Protein AF-0000000085120938 (afdb_homodimer)

InterPro domains:
  IPR001890 RNA-binding, CRM domain [PF01985] (5-87)
  IPR001890 RNA-binding, CRM domain [PS51295] (1-98)
  IPR001890 RNA-binding, CRM domain [SM01103] (1-87)
  IPR035920 YhbY-like superfamily [G3DSA:3.30.110.60] (3-96)
  IPR035920 YhbY-like superfamily [SSF75471] (5-93)
  IPR051925 RNA-binding domain-containing protein [PTHR40065] (7-89)

Secondary structure (DSSP, 8-state):
----HHHHHHHHHHS--SEEE-TT-S-HHHHHHHHHHHHHHSEEEEEE-HHHHHHHT--HHHHHHHHHHHTT-EEEEEETTEEEEE-HHHHHHHHTTTS-------------------------------/----HHHHHHHHHHS--SEEE-TT-S-HHHHHHHHHHHHHHSEEEEEE-HHHHHHHT--HHHHHHHHHHHTT-EEEEEETTEEEEE-HHHHHHHHTTTS-------------------------------

Organism: Pyrolobus fumarii (strain DSM 11204 / 1A) (NCBI:txid694429)

Nearest PDB structures (foldseek):
  1jo0-assembly2_B  TM=7.951E-01  e=9.051E-07  Haemophilus influenzae
  8apo-assembly1_Xh  TM=8.387E-01  e=7.099E-06  Polytomella magna
  1ln4-assembly1_A  TM=7.782E-01  e=5.853E-06  Escherichia coli
  1rq8-assembly1_A  TM=8.173E-01  e=3.785E-05  Staphylococcus aureus
  6vpq-assembly4_D  TM=5.675E-01  e=2.433E+00  Homo sapiens

Sequence (260 aa):
MRVDLKRLKEIVQQGPADVIIGKNGLSEGVIREIDRRLKEKGVIKVKALRSAIAVTGLDRKTLARRVAELVNARLLDVRGRTFVLFRYEDYVRAHGGGETPNSGYKARGVSGGERAGRRWSQRLRYPRTSMRVDLKRLKEIVQQGPADVIIGKNGLSEGVIREIDRRLKEKGVIKVKALRSAIAVTGLDRKTLARRVAELVNARLLDVRGRTFVLFRYEDYVRAHGGGETPNSGYKARGVSGGERAGRRWSQRLRYPRTS

Structure (mmCIF, N/CA/C/O backbone):
data_AF-0000000085120938-model_v1
#
loop_
_entity.id
_entity.type
_entity.pdbx_description
1 polymer 'CRM domain-containing protein'
#
loop_
_atom_site.group_PDB
_atom_site.id
_atom_site.type_symbol
_atom_site.label_atom_id
_atom_site.label_alt_id
_atom_site.label_comp_id
_atom_site.label_asym_id
_atom_site.label_entity_id
_atom_site.label_seq_id
_atom_site.pdbx_PDB_ins_code
_atom_site.Cartn_x
_atom_site.Cartn_y
_atom_site.Cartn_z
_atom_site.occupancy
_atom_site.B_iso_or_equiv
_atom_site.auth_seq_id
_atom_site.auth_comp_id
_atom_site.auth_asym_id
_atom_site.auth_atom_id
_atom_site.pdbx_PDB_model_num
ATOM 1 N N . MET A 1 1 ? 18.594 8.133 10.062 1 75.12 1 MET A N 1
ATOM 2 C CA . MET A 1 1 ? 18.391 7.531 8.75 1 75.12 1 MET A CA 1
ATOM 3 C C . MET A 1 1 ? 17.922 8.57 7.738 1 75.12 1 MET A C 1
ATOM 5 O O . MET A 1 1 ? 17.125 9.461 8.07 1 75.12 1 MET A O 1
ATOM 9 N N . ARG A 1 2 ? 18.656 8.664 6.582 1 83.56 2 ARG A N 1
ATOM 10 C CA . ARG A 1 2 ? 18.234 9.586 5.535 1 83.56 2 ARG A CA 1
ATOM 11 C C . ARG A 1 2 ? 17.078 9.008 4.727 1 83.56 2 ARG A C 1
ATOM 13 O O . ARG A 1 2 ? 17.094 7.824 4.371 1 83.56 2 ARG A O 1
ATOM 20 N N . VAL A 1 3 ? 15.93 9.773 4.715 1 89.81 3 VAL A N 1
ATOM 21 C CA . VAL A 1 3 ? 14.742 9.312 3.992 1 89.81 3 VAL A CA 1
ATOM 22 C C . VAL A 1 3 ? 14.57 10.133 2.715 1 89.81 3 VAL A C 1
ATOM 24 O O . VAL A 1 3 ? 14.562 11.367 2.754 1 89.81 3 VAL A O 1
ATOM 27 N N . ASP A 1 4 ? 14.547 9.484 1.55 1 93.19 4 ASP A N 1
ATOM 28 C CA . ASP A 1 4 ? 14.156 10.148 0.312 1 93.19 4 ASP A CA 1
ATOM 29 C C . ASP A 1 4 ? 12.641 10.305 0.228 1 93.19 4 ASP A C 1
ATOM 31 O O . ASP A 1 4 ? 11.953 9.422 -0.288 1 93.19 4 ASP A O 1
ATOM 35 N N . LEU A 1 5 ? 12.148 11.461 0.711 1 95.31 5 LEU A N 1
ATOM 36 C CA . LEU A 1 5 ? 10.711 11.664 0.858 1 95.31 5 LEU A CA 1
ATOM 37 C C . LEU A 1 5 ? 10.023 11.727 -0.505 1 95.31 5 LEU A C 1
ATOM 39 O O . LEU A 1 5 ? 8.859 11.344 -0.635 1 95.31 5 LEU A O 1
ATOM 43 N N . LYS A 1 6 ? 10.766 12.18 -1.482 1 94.25 6 LYS A N 1
ATOM 44 C CA . LYS A 1 6 ? 10.172 12.266 -2.816 1 94.25 6 LYS A CA 1
ATOM 45 C C . LYS A 1 6 ? 9.852 10.883 -3.365 1 94.25 6 LYS A C 1
ATOM 47 O O . LYS A 1 6 ? 8.742 10.648 -3.861 1 94.25 6 LYS A O 1
ATOM 52 N N . ARG A 1 7 ? 10.75 9.984 -3.291 1 93.56 7 ARG A N 1
ATOM 53 C CA . ARG A 1 7 ? 10.547 8.625 -3.77 1 93.56 7 ARG A CA 1
ATOM 54 C C . ARG A 1 7 ? 9.523 7.891 -2.914 1 93.56 7 ARG A C 1
ATOM 56 O O . ARG A 1 7 ? 8.68 7.148 -3.436 1 93.56 7 ARG A O 1
ATOM 63 N N . LEU A 1 8 ? 9.633 8.094 -1.62 1 96.06 8 LEU A N 1
ATOM 64 C CA . LEU A 1 8 ? 8.719 7.445 -0.689 1 96.06 8 LEU A CA 1
ATOM 65 C C . LEU A 1 8 ? 7.27 7.828 -0.999 1 96.06 8 LEU A C 1
ATOM 67 O O . LEU A 1 8 ? 6.398 6.961 -1.068 1 96.06 8 LEU A O 1
ATOM 71 N N . LYS A 1 9 ? 7.09 9.078 -1.192 1 97.06 9 LYS A N 1
ATOM 72 C CA . LYS A 1 9 ? 5.754 9.594 -1.479 1 97.06 9 LYS A CA 1
ATOM 73 C C . LYS A 1 9 ? 5.184 8.969 -2.748 1 97.06 9 LYS A C 1
ATOM 75 O O . LYS A 1 9 ? 4 8.625 -2.801 1 97.06 9 LYS A O 1
ATOM 80 N N . GLU A 1 10 ? 6.008 8.797 -3.787 1 96.62 10 GLU A N 1
ATOM 81 C CA . GLU A 1 10 ? 5.562 8.242 -5.062 1 96.62 10 GLU A CA 1
ATOM 82 C C . GLU A 1 10 ? 5.191 6.77 -4.922 1 96.62 10 GLU A C 1
ATOM 84 O O . GLU A 1 10 ? 4.164 6.332 -5.445 1 96.62 10 GLU A O 1
ATOM 89 N N . ILE A 1 11 ? 5.973 6.051 -4.207 1 96.62 11 ILE A N 1
ATOM 90 C CA . ILE A 1 11 ? 5.734 4.625 -4.02 1 96.62 11 ILE A CA 1
ATOM 91 C C . ILE A 1 11 ? 4.41 4.418 -3.281 1 96.62 11 ILE A C 1
ATOM 93 O O . ILE A 1 11 ? 3.584 3.602 -3.695 1 96.62 11 ILE A O 1
ATOM 97 N N . VAL A 1 12 ? 4.23 5.152 -2.24 1 98.44 12 VAL A N 1
ATOM 98 C CA . VAL A 1 12 ? 3.047 4.992 -1.404 1 98.44 12 VAL A CA 1
ATOM 99 C C . VAL A 1 12 ? 1.81 5.465 -2.164 1 98.44 12 VAL A C 1
ATOM 101 O O . VAL A 1 12 ? 0.762 4.816 -2.121 1 98.44 12 VAL A O 1
ATOM 104 N N . GLN A 1 13 ? 1.994 6.551 -2.881 1 98.5 13 GLN A N 1
ATOM 105 C CA . GLN A 1 13 ? 0.872 7.145 -3.6 1 98.5 13 GLN A CA 1
ATOM 106 C C . GLN A 1 13 ? 0.366 6.207 -4.695 1 98.5 13 GLN A C 1
ATOM 108 O O . GLN A 1 13 ? -0.833 6.168 -4.977 1 98.5 13 GLN A O 1
ATOM 113 N N . GLN A 1 14 ? 1.238 5.457 -5.312 1 98 14 GLN A N 1
ATOM 114 C CA . GLN A 1 14 ? 0.864 4.582 -6.422 1 98 14 GLN A CA 1
ATOM 115 C C . GLN A 1 14 ? 0.315 3.252 -5.91 1 98 14 GLN A C 1
ATOM 117 O O . GLN A 1 14 ? -0.21 2.453 -6.688 1 98 14 GLN A O 1
ATOM 122 N N . GLY A 1 15 ? 0.45 3.055 -4.617 1 98.25 15 GLY A N 1
ATOM 123 C CA . GLY A 1 15 ? -0.074 1.838 -4.02 1 98.25 15 GLY A CA 1
ATOM 124 C C . GLY A 1 15 ? -1.517 1.968 -3.568 1 98.25 15 GLY A C 1
ATOM 125 O O . GLY A 1 15 ? -2.111 3.043 -3.672 1 98.25 15 GLY A O 1
ATOM 126 N N . PRO A 1 16 ? -2.031 0.852 -3.045 1 98.62 16 PRO A N 1
ATOM 127 C CA . PRO A 1 16 ? -3.406 0.9 -2.543 1 98.62 16 PRO A CA 1
ATOM 128 C C . PRO A 1 16 ? -3.533 1.692 -1.243 1 98.62 16 PRO A C 1
ATOM 130 O O . PRO A 1 16 ? -2.537 1.9 -0.543 1 98.62 16 PRO A O 1
ATOM 133 N N . ALA A 1 17 ? -4.711 2.152 -0.858 1 98.81 17 ALA A N 1
ATOM 134 C CA . ALA A 1 17 ? -4.941 2.941 0.35 1 98.81 17 ALA A CA 1
ATOM 135 C C . ALA A 1 17 ? -4.926 2.057 1.594 1 98.81 17 ALA A C 1
ATOM 137 O O . ALA A 1 17 ? -5.492 0.961 1.59 1 98.81 17 ALA A O 1
ATOM 138 N N . ASP A 1 18 ? -4.375 2.541 2.625 1 98.81 18 ASP A N 1
ATOM 139 C CA . ASP A 1 18 ? -4.348 1.868 3.92 1 98.81 18 ASP A CA 1
ATOM 140 C C . ASP A 1 18 ? -5.668 2.051 4.664 1 98.81 18 ASP A C 1
ATOM 142 O O . ASP A 1 18 ? -6.109 1.152 5.383 1 98.81 18 ASP A O 1
ATOM 146 N N . VAL A 1 19 ? -6.207 3.273 4.555 1 98.94 19 VAL A N 1
ATOM 147 C CA . VAL A 1 19 ? -7.414 3.664 5.277 1 98.94 19 VAL A CA 1
ATOM 148 C C . VAL A 1 19 ? -8.367 4.395 4.332 1 98.94 19 VAL A C 1
ATOM 150 O O . VAL A 1 19 ? -7.934 5.188 3.494 1 98.94 19 VAL A O 1
ATOM 153 N N . ILE A 1 20 ? -9.656 4.145 4.5 1 98.94 20 ILE A N 1
ATOM 154 C CA . ILE A 1 20 ? -10.695 4.793 3.703 1 98.94 20 ILE A CA 1
ATOM 155 C C . ILE A 1 20 ? -11.617 5.598 4.613 1 98.94 20 ILE A C 1
ATOM 157 O O . ILE A 1 20 ? -12.078 5.098 5.645 1 98.94 20 ILE A O 1
ATOM 161 N N . ILE A 1 21 ? -11.758 6.777 4.297 1 98.94 21 ILE A N 1
ATOM 162 C CA . ILE A 1 21 ? -12.734 7.621 4.969 1 98.94 21 ILE A CA 1
ATOM 163 C C . ILE A 1 21 ? -14.031 7.645 4.168 1 98.94 21 ILE A C 1
ATOM 165 O O . ILE A 1 21 ? -14.047 8.055 3.006 1 98.94 21 ILE A O 1
ATOM 169 N N . GLY A 1 22 ? -15.07 7.262 4.77 1 98.81 22 GLY A N 1
ATOM 170 C CA . GLY A 1 22 ? -16.359 7.188 4.09 1 98.81 22 GLY A CA 1
ATOM 171 C C . GLY A 1 22 ? -17.391 8.133 4.664 1 98.81 22 GLY A C 1
ATOM 172 O O . GLY A 1 22 ? -17.094 9.297 4.926 1 98.81 22 GLY A O 1
ATOM 173 N N . LYS A 1 23 ? -18.594 7.629 4.867 1 98.38 23 LYS A N 1
ATOM 174 C CA . LYS A 1 23 ? -19.75 8.438 5.215 1 98.38 23 LYS A CA 1
ATOM 175 C C . LYS A 1 23 ? -19.688 8.883 6.676 1 98.38 23 LYS A C 1
ATOM 177 O O . LYS A 1 23 ? -20.438 9.781 7.082 1 98.38 23 LYS A O 1
ATOM 182 N N . ASN A 1 24 ? -18.906 8.203 7.438 1 98.19 24 ASN A N 1
ATOM 183 C CA . ASN A 1 24 ? -18.797 8.602 8.836 1 98.19 24 ASN A CA 1
ATOM 184 C C . ASN A 1 24 ? -17.859 9.789 9.008 1 98.19 24 ASN A C 1
ATOM 186 O O . ASN A 1 24 ? -17.672 10.281 10.125 1 98.19 24 ASN A O 1
ATOM 190 N N . GLY A 1 25 ? -17.219 10.211 7.969 1 98.44 25 GLY A N 1
ATOM 191 C CA . GLY A 1 25 ? -16.375 11.391 8.008 1 98.44 25 GLY A CA 1
ATOM 192 C C . GLY A 1 25 ? -15.18 11.242 8.922 1 98.44 25 GLY A C 1
ATOM 193 O O . GLY A 1 25 ? -14.508 10.211 8.906 1 98.44 25 GLY A O 1
ATOM 194 N N . LEU A 1 26 ? -14.859 12.289 9.656 1 98.62 26 LEU A N 1
ATOM 195 C CA . LEU A 1 26 ? -13.727 12.297 10.578 1 98.62 26 LEU A CA 1
ATOM 196 C C . LEU A 1 26 ? -14.156 11.836 11.969 1 98.62 26 LEU A C 1
ATOM 198 O O . LEU A 1 26 ? -13.961 12.555 12.945 1 98.62 26 LEU A O 1
ATOM 202 N N . SER A 1 27 ? -14.703 10.656 11.977 1 98.69 27 SER A N 1
ATOM 203 C CA . SER A 1 27 ? -15.086 10.055 13.258 1 98.69 27 SER A CA 1
ATOM 204 C C . SER A 1 27 ? -13.852 9.734 14.102 1 98.69 27 SER A C 1
ATOM 206 O O . SER A 1 27 ? -12.742 9.625 13.578 1 98.69 27 SER A O 1
ATOM 208 N N . GLU A 1 28 ? -14.125 9.523 15.367 1 98.5 28 GLU A N 1
ATOM 209 C CA . GLU A 1 28 ? -13.039 9.133 16.266 1 98.5 28 GLU A CA 1
ATOM 210 C C . GLU A 1 28 ? -12.43 7.801 15.836 1 98.5 28 GLU A C 1
ATOM 212 O O . GLU A 1 28 ? -11.211 7.613 15.914 1 98.5 28 GLU A O 1
ATOM 217 N N . GLY A 1 29 ? -13.281 6.859 15.422 1 98.75 29 GLY A N 1
ATOM 218 C CA . GLY A 1 29 ? -12.82 5.547 14.992 1 98.75 29 GLY A CA 1
ATOM 219 C C . GLY A 1 29 ? -11.859 5.602 13.82 1 98.75 29 GLY A C 1
ATOM 220 O O . GLY A 1 29 ? -10.828 4.926 13.828 1 98.75 29 GLY A O 1
ATOM 221 N N . VAL A 1 30 ? -12.141 6.449 12.859 1 98.81 30 VAL A N 1
ATOM 222 C CA . VAL A 1 30 ? -11.297 6.52 11.672 1 98.81 30 VAL A CA 1
ATOM 223 C C . VAL A 1 30 ? -9.977 7.211 12.008 1 98.81 30 VAL A C 1
ATOM 225 O O . VAL A 1 30 ? -8.914 6.801 11.539 1 98.81 30 VAL A O 1
ATOM 228 N N . ILE A 1 31 ? -10 8.258 12.805 1 98.88 31 ILE A N 1
ATOM 229 C CA . ILE A 1 31 ? -8.797 8.984 13.203 1 98.88 31 ILE A CA 1
ATOM 230 C C . ILE A 1 31 ? -7.887 8.055 14.016 1 98.88 31 ILE A C 1
ATOM 232 O O . ILE A 1 31 ? -6.672 8.039 13.812 1 98.88 31 ILE A O 1
ATOM 236 N N . ARG A 1 32 ? -8.477 7.32 14.883 1 98.88 32 ARG A N 1
ATOM 237 C CA . ARG A 1 32 ? -7.707 6.359 15.664 1 98.88 32 ARG A CA 1
ATOM 238 C C . ARG A 1 32 ? -7.051 5.32 14.766 1 98.88 32 ARG A C 1
ATOM 240 O O . ARG A 1 32 ? -5.906 4.926 14.992 1 98.88 32 ARG A O 1
ATOM 247 N N . GLU A 1 33 ? -7.805 4.852 13.773 1 98.88 33 GLU A N 1
ATOM 248 C CA . GLU A 1 33 ? -7.25 3.881 12.836 1 98.88 33 GLU A CA 1
ATOM 249 C C . GLU A 1 33 ? -6.062 4.465 12.078 1 98.88 33 GLU A C 1
ATOM 251 O O . GLU A 1 33 ? -5.035 3.801 11.922 1 98.88 33 GLU A O 1
ATOM 256 N N . ILE A 1 34 ? -6.164 5.672 11.625 1 98.94 34 ILE A N 1
ATOM 257 C CA . ILE A 1 34 ? -5.086 6.34 10.898 1 98.94 34 ILE A CA 1
ATOM 258 C C . ILE A 1 34 ? -3.863 6.465 11.805 1 98.94 34 ILE A C 1
ATOM 260 O O . ILE A 1 34 ? -2.742 6.168 11.391 1 98.94 34 ILE A O 1
ATOM 264 N N . ASP A 1 35 ? -4.133 6.883 13.055 1 98.94 35 ASP A N 1
ATOM 265 C CA . ASP A 1 35 ? -3.037 7.023 14.016 1 98.94 35 ASP A CA 1
ATOM 266 C C . ASP A 1 35 ? -2.34 5.688 14.25 1 98.94 35 ASP A C 1
ATOM 268 O O . ASP A 1 35 ? -1.109 5.625 14.32 1 98.94 35 ASP A O 1
ATOM 272 N N . ARG A 1 36 ? -3.068 4.633 14.398 1 98.88 36 ARG A N 1
ATOM 273 C CA . ARG A 1 36 ? -2.525 3.301 14.625 1 98.88 36 ARG A CA 1
ATOM 274 C C . ARG A 1 36 ? -1.66 2.852 13.453 1 98.88 36 ARG A C 1
ATOM 276 O O . ARG A 1 36 ? -0.559 2.332 13.656 1 98.88 36 ARG A O 1
ATOM 283 N N . ARG A 1 37 ? -2.143 3.094 12.25 1 98.81 37 ARG A N 1
ATOM 284 C CA . ARG A 1 37 ? -1.396 2.682 11.062 1 98.81 37 ARG A CA 1
ATOM 285 C C . ARG A 1 37 ? -0.105 3.482 10.922 1 98.81 37 ARG A C 1
ATOM 287 O O . ARG A 1 37 ? 0.92 2.949 10.5 1 98.81 37 ARG A O 1
ATOM 294 N N . LEU A 1 38 ? -0.104 4.727 11.266 1 98.81 38 LEU A N 1
ATOM 295 C CA . LEU A 1 38 ? 1.104 5.547 11.266 1 98.81 38 LEU A CA 1
ATOM 296 C C . LEU A 1 38 ? 2.111 5.031 12.289 1 98.81 38 LEU A C 1
ATOM 298 O O . LEU A 1 38 ? 3.311 4.98 12.016 1 98.81 38 LEU A O 1
ATOM 302 N N . LYS A 1 39 ? 1.583 4.684 13.422 1 98.75 39 LYS A N 1
ATOM 303 C CA . LYS A 1 39 ? 2.473 4.145 14.445 1 98.75 39 LYS A CA 1
ATOM 304 C C . LYS A 1 39 ? 3.141 2.857 13.977 1 98.75 39 LYS A C 1
ATOM 306 O O . LYS A 1 39 ? 4.301 2.598 14.297 1 98.75 39 LYS A O 1
ATOM 311 N N . GLU A 1 40 ? 2.471 2.066 13.133 1 98.31 40 GLU A N 1
ATOM 312 C CA . GLU A 1 40 ? 2.963 0.778 12.656 1 98.31 40 GLU A CA 1
ATOM 313 C C . GLU A 1 40 ? 4 0.958 11.555 1 98.31 40 GLU A C 1
ATOM 315 O O . GLU A 1 40 ? 5.027 0.273 11.539 1 98.31 40 GLU A O 1
ATOM 320 N N . LYS A 1 41 ? 3.777 1.903 10.656 1 97.5 41 LYS A N 1
ATOM 321 C CA . LYS A 1 41 ? 4.625 1.871 9.469 1 97.5 41 LYS A CA 1
ATOM 322 C C . LYS A 1 41 ? 5.156 3.264 9.133 1 97.5 41 LYS A C 1
ATOM 324 O O . LYS A 1 41 ? 5.988 3.418 8.234 1 97.5 41 LYS A O 1
ATOM 329 N N . GLY A 1 42 ? 4.734 4.352 9.734 1 98.38 42 GLY A N 1
ATOM 330 C CA . GLY A 1 42 ? 5.301 5.691 9.641 1 98.38 42 GLY A CA 1
ATOM 331 C C . GLY A 1 42 ? 4.836 6.449 8.406 1 98.38 42 GLY A C 1
ATOM 332 O O . GLY A 1 42 ? 4.977 7.672 8.336 1 98.38 42 GLY A O 1
ATOM 333 N N . VAL A 1 43 ? 4.285 5.789 7.434 1 98.75 43 VAL A N 1
ATOM 334 C CA . VAL A 1 43 ? 3.789 6.391 6.203 1 98.75 43 VAL A CA 1
ATOM 335 C C . VAL A 1 43 ? 2.578 5.609 5.699 1 98.75 43 VAL A C 1
ATOM 337 O O . VAL A 1 43 ? 2.615 4.383 5.613 1 98.75 43 VAL A O 1
ATOM 340 N N . ILE A 1 44 ? 1.457 6.352 5.383 1 98.94 44 ILE A N 1
ATOM 341 C CA . ILE A 1 44 ? 0.273 5.633 4.922 1 98.94 44 ILE A CA 1
ATOM 342 C C . ILE A 1 44 ? -0.451 6.457 3.863 1 98.94 44 ILE A C 1
ATOM 344 O O . ILE A 1 44 ? -0.349 7.688 3.848 1 98.94 44 ILE A O 1
ATOM 348 N N . LYS A 1 45 ? -1.158 5.77 3.02 1 98.94 45 LYS A N 1
ATOM 349 C CA . LYS A 1 45 ? -2.07 6.367 2.047 1 98.94 45 LYS A CA 1
ATOM 350 C C . LYS A 1 45 ? -3.512 6.32 2.545 1 98.94 45 LYS A C 1
ATOM 352 O O . LYS A 1 45 ? -3.982 5.277 3.006 1 98.94 45 LYS A O 1
ATOM 357 N N . VAL A 1 46 ? -4.16 7.43 2.469 1 99 46 VAL A N 1
ATOM 358 C CA . VAL A 1 46 ? -5.559 7.527 2.885 1 99 46 VAL A CA 1
ATOM 359 C C . VAL A 1 46 ? -6.422 7.93 1.693 1 99 46 VAL A C 1
ATOM 361 O O . VAL A 1 46 ? -6.047 8.812 0.916 1 9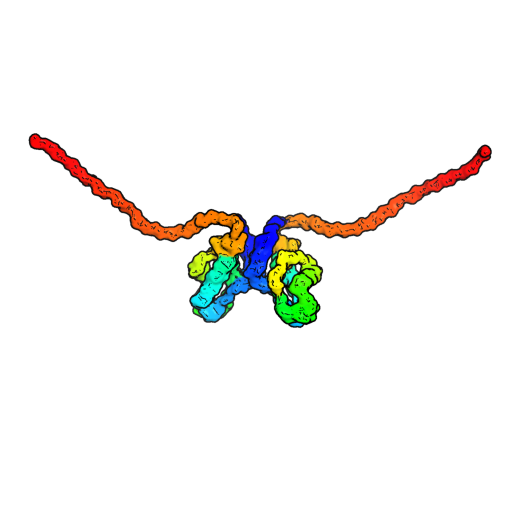9 46 VAL A O 1
ATOM 364 N N . LYS A 1 47 ? -7.594 7.324 1.582 1 98.94 47 LYS A N 1
ATOM 365 C CA . LYS A 1 47 ? -8.57 7.672 0.553 1 98.94 47 LYS A CA 1
ATOM 366 C C . LYS A 1 47 ? -9.844 8.242 1.171 1 98.94 47 LYS A C 1
ATOM 368 O O . LYS A 1 47 ? -10.43 7.625 2.066 1 98.94 47 LYS A O 1
ATOM 373 N N . ALA A 1 48 ? -10.227 9.336 0.707 1 98.94 48 ALA A N 1
ATOM 374 C CA . ALA A 1 48 ? -11.5 9.922 1.112 1 98.94 48 ALA A CA 1
ATOM 375 C C . ALA A 1 48 ? -12.562 9.727 0.031 1 98.94 48 ALA A C 1
ATOM 377 O O . ALA A 1 48 ? -12.445 10.273 -1.067 1 98.94 48 ALA A O 1
ATOM 378 N N . LEU A 1 49 ? -13.586 8.969 0.357 1 98.88 49 LEU A N 1
ATOM 379 C CA . LEU A 1 49 ? -14.672 8.766 -0.599 1 98.88 49 LEU A CA 1
ATOM 380 C C . LEU A 1 49 ? -15.461 10.055 -0.809 1 98.88 49 LEU A C 1
ATOM 382 O O . LEU A 1 49 ? -15.344 10.992 -0.019 1 98.88 49 LEU A O 1
ATOM 386 N N . ARG A 1 50 ? -16.156 10.133 -1.864 1 98.62 50 ARG A N 1
ATOM 387 C CA . ARG A 1 50 ? -17.031 11.281 -2.117 1 98.62 50 ARG A CA 1
ATOM 388 C C . ARG A 1 50 ? -17.969 11.531 -0.938 1 98.62 50 ARG A C 1
ATOM 390 O O . ARG A 1 50 ? -18.281 12.68 -0.623 1 98.62 50 ARG A O 1
ATOM 397 N N . SER A 1 51 ? -18.422 10.523 -0.323 1 98.75 51 SER A N 1
ATOM 398 C CA . SER A 1 51 ? -19.312 10.617 0.826 1 98.75 51 SER A CA 1
ATOM 399 C C . SER A 1 51 ? -18.625 11.32 1.998 1 98.75 51 SER A C 1
ATOM 401 O O . SER A 1 51 ? -19.281 12.023 2.77 1 98.75 51 SER A O 1
ATOM 403 N N . ALA A 1 52 ? -17.359 11.117 2.174 1 98.88 52 ALA A N 1
ATOM 404 C CA . ALA A 1 52 ? -16.609 11.805 3.229 1 98.88 52 ALA A CA 1
ATOM 405 C C . ALA A 1 52 ? -16.609 13.312 3.006 1 98.88 52 ALA A C 1
ATOM 407 O O . ALA A 1 52 ? -16.797 14.086 3.949 1 98.88 52 ALA A O 1
ATOM 408 N N . ILE A 1 53 ? -16.438 13.672 1.808 1 98.62 53 ILE A N 1
ATOM 409 C CA . ILE A 1 53 ? -16.453 15.086 1.438 1 98.62 53 ILE A CA 1
ATOM 410 C C . ILE A 1 53 ? -17.828 15.68 1.711 1 98.62 53 ILE A C 1
ATOM 412 O O . ILE A 1 53 ? -17.938 16.75 2.316 1 98.62 53 ILE A O 1
ATOM 416 N N . ALA A 1 54 ? -18.812 15.031 1.297 1 98.62 54 ALA A N 1
ATOM 417 C CA . ALA A 1 54 ? -20.188 15.508 1.456 1 98.62 54 ALA A CA 1
ATOM 418 C C . ALA A 1 54 ? -20.531 15.719 2.928 1 98.62 54 ALA A C 1
ATOM 420 O O . ALA A 1 54 ? -21.047 16.766 3.307 1 98.62 54 ALA A O 1
ATOM 421 N N . VAL A 1 55 ? -20.172 14.797 3.744 1 98.56 55 VAL A N 1
ATOM 422 C CA . VAL A 1 55 ? -20.625 14.836 5.133 1 98.56 55 VAL A CA 1
ATOM 423 C C . VAL A 1 55 ? -19.781 15.844 5.914 1 98.56 55 VAL A C 1
ATOM 425 O O . VAL A 1 55 ? -20.25 16.453 6.879 1 98.56 55 VAL A O 1
ATOM 428 N N . THR A 1 56 ? -18.531 16.031 5.594 1 98.44 56 THR A N 1
ATOM 429 C CA . THR A 1 56 ? -17.656 16.953 6.312 1 98.44 56 THR A CA 1
ATOM 430 C C . THR A 1 56 ? -17.844 18.391 5.797 1 98.44 56 THR A C 1
ATOM 432 O O . THR A 1 56 ? -17.531 19.344 6.496 1 98.44 56 THR A O 1
ATOM 435 N N . GLY A 1 57 ? -18.219 18.453 4.535 1 98.38 57 GLY A N 1
ATOM 436 C CA . GLY A 1 57 ? -18.359 19.766 3.908 1 98.38 57 GLY A CA 1
ATOM 437 C C . GLY A 1 57 ? -17.016 20.391 3.541 1 98.38 57 GLY A C 1
ATOM 438 O O . GLY A 1 57 ? -16.938 21.594 3.268 1 98.38 57 GLY A O 1
ATOM 439 N N . LEU A 1 58 ? -15.969 19.656 3.662 1 98.38 58 LEU A N 1
ATOM 440 C CA . LEU A 1 58 ? -14.625 20.125 3.355 1 98.38 58 LEU A CA 1
ATOM 441 C C . LEU A 1 58 ? -14.219 19.719 1.943 1 98.38 58 LEU A C 1
ATOM 443 O O . LEU A 1 58 ? -14.641 18.672 1.441 1 98.38 58 LEU A O 1
ATOM 447 N N . ASP A 1 59 ? -13.453 20.516 1.283 1 98.44 59 ASP A N 1
ATOM 448 C CA . ASP A 1 59 ? -12.867 20.047 0.03 1 98.44 59 ASP A CA 1
ATOM 449 C C . ASP A 1 59 ? -11.734 19.062 0.289 1 98.44 59 ASP A C 1
ATOM 451 O O . ASP A 1 59 ? -11.258 18.938 1.42 1 98.44 59 ASP A O 1
ATOM 455 N N . ARG A 1 60 ? -11.273 18.359 -0.688 1 98.12 60 ARG A N 1
ATOM 456 C CA . ARG A 1 60 ? -10.328 17.25 -0.569 1 98.12 60 ARG A CA 1
ATOM 457 C C . ARG A 1 60 ? -9.031 17.719 0.092 1 98.12 60 ARG A C 1
ATOM 459 O O . ARG A 1 60 ? -8.461 17 0.923 1 98.12 60 ARG A O 1
ATOM 466 N N . LYS A 1 61 ? -8.492 18.922 -0.263 1 98.75 61 LYS A N 1
ATOM 467 C CA . LYS A 1 61 ? -7.238 19.422 0.288 1 98.75 61 LYS A CA 1
ATOM 468 C C . LYS A 1 61 ? -7.398 19.797 1.757 1 98.75 61 LYS A C 1
ATOM 470 O O . LYS A 1 61 ? -6.531 19.484 2.58 1 98.75 61 LYS A O 1
ATOM 475 N N . THR A 1 62 ? -8.477 20.453 2.082 1 98.81 62 THR A N 1
ATOM 476 C CA . THR A 1 62 ? -8.734 20.875 3.455 1 98.81 62 THR A CA 1
ATOM 477 C C . THR A 1 62 ? -8.953 19.672 4.359 1 98.81 62 THR A C 1
ATOM 479 O O . THR A 1 62 ? -8.484 19.656 5.5 1 98.81 62 THR A O 1
ATOM 482 N N . LEU A 1 63 ? -9.695 18.734 3.863 1 98.88 63 LEU A N 1
ATOM 483 C CA . LEU A 1 63 ? -9.898 17.5 4.617 1 98.88 63 LEU A CA 1
ATOM 484 C C . LEU A 1 63 ? -8.57 16.812 4.926 1 98.88 63 LEU A C 1
ATOM 486 O O . LEU A 1 63 ? -8.32 16.422 6.066 1 98.88 63 LEU A O 1
ATOM 490 N N . ALA A 1 64 ? -7.688 16.703 3.939 1 98.94 64 ALA A N 1
ATOM 491 C CA . ALA A 1 64 ? -6.379 16.078 4.113 1 98.94 64 ALA A CA 1
ATOM 492 C C . ALA A 1 64 ? -5.555 16.812 5.164 1 98.94 64 ALA A C 1
ATOM 494 O O . ALA A 1 64 ? -4.93 16.188 6.023 1 98.94 64 ALA A O 1
ATOM 495 N N . ARG A 1 65 ? -5.578 18.109 5.082 1 98.88 65 ARG A N 1
ATOM 496 C CA . ARG A 1 65 ? -4.828 18.938 6.027 1 98.88 65 ARG A CA 1
ATOM 497 C C . ARG A 1 65 ? -5.359 18.75 7.449 1 98.88 65 ARG A C 1
ATOM 499 O O . ARG A 1 65 ? -4.578 18.672 8.398 1 98.88 65 ARG A O 1
ATOM 506 N N . ARG A 1 66 ? -6.656 18.734 7.527 1 98.88 66 ARG A N 1
ATOM 507 C CA . ARG A 1 66 ? -7.273 18.562 8.836 1 98.88 66 ARG A CA 1
ATOM 508 C C . ARG A 1 66 ? -6.883 17.219 9.453 1 98.88 66 ARG A C 1
ATOM 510 O O . ARG A 1 66 ? -6.551 17.156 10.633 1 98.88 66 ARG A O 1
ATOM 517 N N . VAL A 1 67 ? -6.926 16.172 8.711 1 98.94 67 VAL A N 1
ATOM 518 C CA . VAL A 1 67 ? -6.539 14.844 9.203 1 98.94 67 VAL A CA 1
ATOM 519 C C . VAL A 1 67 ? -5.074 14.867 9.641 1 98.94 67 VAL A C 1
ATOM 521 O O . VAL A 1 67 ? -4.734 14.352 10.703 1 98.94 67 VAL A O 1
ATOM 524 N N . ALA A 1 68 ? -4.199 15.43 8.781 1 98.94 68 ALA A N 1
ATOM 525 C CA . ALA A 1 68 ? -2.777 15.516 9.102 1 98.94 68 ALA A CA 1
ATOM 526 C C . ALA A 1 68 ? -2.559 16.188 10.453 1 98.94 68 ALA A C 1
ATOM 528 O O . ALA A 1 68 ? -1.739 15.734 11.25 1 98.94 68 ALA A O 1
ATOM 529 N N . GLU A 1 69 ? -3.295 17.25 10.672 1 98.81 69 GLU A N 1
ATOM 530 C CA . GLU A 1 69 ? -3.191 18 11.922 1 98.81 69 GLU A CA 1
ATOM 531 C C . GLU A 1 69 ? -3.672 17.156 13.109 1 98.81 69 GLU A C 1
ATOM 533 O O . GLU A 1 69 ? -3.037 17.156 14.164 1 98.81 69 GLU A O 1
ATOM 538 N N . LEU A 1 70 ? -4.762 16.469 12.922 1 98.75 70 LEU A N 1
ATOM 539 C CA . LEU A 1 70 ? -5.363 15.695 14 1 98.75 70 LEU A CA 1
ATOM 540 C C . LEU A 1 70 ? -4.43 14.578 14.453 1 98.75 70 LEU A C 1
ATOM 542 O O . LEU A 1 70 ? -4.438 14.203 15.625 1 98.75 70 LEU A O 1
ATOM 546 N N . VAL A 1 71 ? -3.578 14.094 13.555 1 98.81 71 VAL A N 1
ATOM 547 C CA . VAL A 1 71 ? -2.736 12.953 13.914 1 98.81 71 VAL A CA 1
ATOM 548 C C . VAL A 1 71 ? -1.273 13.391 13.969 1 98.81 71 VAL A C 1
ATOM 550 O O . VAL A 1 71 ? -0.371 12.555 14 1 98.81 71 VAL A O 1
ATOM 553 N N . ASN A 1 72 ? -1.039 14.695 13.883 1 98.69 72 ASN A N 1
ATOM 554 C CA . ASN A 1 72 ? 0.299 15.273 13.953 1 98.69 72 ASN A CA 1
ATOM 555 C C . ASN A 1 72 ? 1.24 14.625 12.938 1 98.69 72 ASN A C 1
ATOM 557 O O . ASN A 1 72 ? 2.336 14.188 13.297 1 98.69 72 ASN A O 1
ATOM 561 N N . ALA A 1 73 ? 0.836 14.586 11.711 1 98.94 73 ALA A N 1
ATOM 562 C CA . ALA A 1 73 ? 1.617 13.992 10.625 1 98.94 73 ALA A CA 1
ATOM 563 C C . ALA A 1 73 ? 1.885 15.016 9.523 1 98.94 73 ALA A C 1
ATOM 565 O O . ALA A 1 73 ? 1.15 16 9.391 1 98.94 73 ALA A O 1
ATOM 566 N N . ARG A 1 74 ? 2.916 14.82 8.789 1 98.88 74 ARG A N 1
ATOM 567 C CA . ARG A 1 74 ? 3.188 15.609 7.594 1 98.88 74 ARG A CA 1
ATOM 568 C C . ARG A 1 74 ? 2.332 15.148 6.422 1 98.88 74 ARG A C 1
ATOM 570 O O . ARG A 1 74 ? 2.172 13.945 6.203 1 98.88 74 ARG A O 1
ATOM 577 N N . LEU A 1 75 ? 1.764 16.047 5.77 1 98.88 75 LEU A N 1
ATOM 578 C CA . LEU A 1 75 ? 1.023 15.766 4.543 1 98.88 75 LEU A CA 1
ATOM 579 C C . LEU A 1 75 ? 1.954 15.766 3.334 1 98.88 75 LEU A C 1
ATOM 581 O O . LEU A 1 75 ? 2.373 16.828 2.871 1 98.88 75 LEU A O 1
ATOM 585 N N . LEU A 1 76 ? 2.266 14.594 2.752 1 98.75 76 LEU A N 1
ATOM 586 C CA . LEU A 1 76 ? 3.289 14.5 1.719 1 98.75 76 LEU A CA 1
ATOM 587 C C . LEU A 1 76 ? 2.695 14.75 0.338 1 98.75 76 LEU A C 1
ATOM 589 O O . LEU A 1 76 ? 3.395 15.203 -0.572 1 98.75 76 LEU A O 1
ATOM 593 N N . ASP A 1 77 ? 1.454 14.406 0.146 1 98.56 77 ASP A N 1
ATOM 594 C CA . ASP A 1 77 ? 0.836 14.469 -1.175 1 98.56 77 ASP A CA 1
ATOM 595 C C . ASP A 1 77 ? -0.687 14.492 -1.067 1 98.56 77 ASP A C 1
ATOM 597 O O . ASP A 1 77 ? -1.259 13.93 -0.134 1 98.56 77 ASP A O 1
ATOM 601 N N . VAL A 1 78 ? -1.265 15.242 -1.908 1 98.75 78 VAL A N 1
ATOM 602 C CA . VAL A 1 78 ? -2.703 15.18 -2.146 1 98.75 78 VAL A CA 1
ATOM 603 C C . VAL A 1 78 ? -2.973 15.016 -3.639 1 98.75 78 VAL A C 1
ATOM 605 O O . VAL A 1 78 ? -2.635 15.891 -4.441 1 98.75 78 VAL A O 1
ATOM 608 N N . ARG A 1 79 ? -3.504 13.945 -3.967 1 98.12 79 ARG A N 1
ATOM 609 C CA . ARG A 1 79 ? -3.83 13.641 -5.355 1 98.12 79 ARG A CA 1
ATOM 610 C C . ARG A 1 79 ? -5.215 13.008 -5.469 1 98.12 79 ARG A C 1
ATOM 612 O O . ARG A 1 79 ? -5.438 11.898 -4.98 1 98.12 79 ARG A O 1
ATOM 619 N N . GLY A 1 80 ? -6.133 13.781 -6.195 1 98.12 80 GLY A N 1
ATOM 620 C CA . GLY A 1 80 ? -7.508 13.312 -6.164 1 98.12 80 GLY A CA 1
ATOM 621 C C . GLY A 1 80 ? -8.102 13.297 -4.77 1 98.12 80 GLY A C 1
ATOM 622 O O . GLY A 1 80 ? -8.047 14.297 -4.051 1 98.12 80 GLY A O 1
ATOM 623 N N . ARG A 1 81 ? -8.633 12.18 -4.395 1 98.69 81 ARG A N 1
ATOM 624 C CA . ARG A 1 81 ? -9.227 12.047 -3.066 1 98.69 81 ARG A CA 1
ATOM 625 C C . ARG A 1 81 ? -8.328 11.211 -2.154 1 98.69 81 ARG A C 1
ATOM 627 O O . ARG A 1 81 ? -8.789 10.68 -1.142 1 98.69 81 ARG A O 1
ATOM 634 N N . THR A 1 82 ? -7.113 11.07 -2.641 1 98.88 82 THR A N 1
ATOM 635 C CA . THR A 1 82 ? -6.137 10.359 -1.827 1 98.88 82 THR A CA 1
ATOM 636 C C . THR A 1 82 ? -5.055 11.305 -1.322 1 98.88 82 THR A C 1
ATOM 638 O O . THR A 1 82 ? -4.793 12.344 -1.938 1 98.88 82 THR A O 1
ATOM 641 N N . PHE A 1 83 ? -4.461 10.93 -0.175 1 98.94 83 PHE A N 1
ATOM 642 C CA . PHE A 1 83 ? -3.33 11.695 0.338 1 98.94 83 PHE A CA 1
ATOM 643 C C . PHE A 1 83 ? -2.404 10.805 1.16 1 98.94 83 PHE A C 1
ATOM 645 O O . PHE A 1 83 ? -2.814 9.742 1.633 1 98.94 83 PHE A O 1
ATOM 652 N N . VAL A 1 84 ? -1.146 11.195 1.308 1 98.94 84 VAL A N 1
ATOM 653 C CA . VAL A 1 84 ? -0.112 10.43 1.992 1 98.94 84 VAL A CA 1
ATOM 654 C C . VAL A 1 84 ? 0.34 11.172 3.246 1 98.94 84 VAL A C 1
ATOM 656 O O . VAL A 1 84 ? 0.66 12.359 3.189 1 98.94 84 VAL A O 1
ATOM 659 N N . LEU A 1 85 ? 0.311 10.477 4.379 1 98.94 85 LEU A N 1
ATOM 660 C CA . LEU A 1 85 ? 0.753 11 5.668 1 98.94 85 LEU A CA 1
ATOM 661 C C . LEU A 1 85 ? 2.07 10.359 6.09 1 98.94 85 LEU A C 1
ATOM 663 O O . LEU A 1 85 ? 2.289 9.164 5.855 1 98.94 85 LEU A O 1
ATOM 667 N N . PHE A 1 86 ? 2.902 11.172 6.703 1 98.94 86 PHE A N 1
ATOM 668 C CA . PHE A 1 86 ?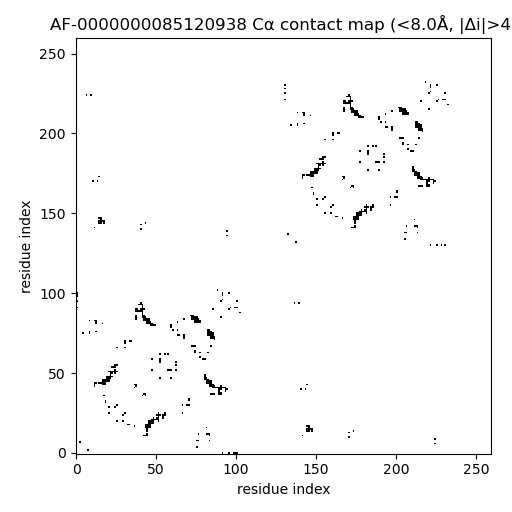 4.234 10.734 7.105 1 98.94 86 PHE A CA 1
ATOM 669 C C . PHE A 1 86 ? 4.566 11.234 8.508 1 98.94 86 PHE A C 1
ATOM 671 O O . PHE A 1 86 ? 4.332 12.398 8.828 1 98.94 86 PHE A O 1
ATOM 678 N N . ARG A 1 87 ? 5.023 10.328 9.312 1 98.5 87 ARG A N 1
ATOM 679 C CA . ARG A 1 87 ? 5.566 10.664 10.625 1 98.5 87 ARG A CA 1
ATOM 680 C C . ARG A 1 87 ? 6.969 10.094 10.797 1 98.5 87 ARG A C 1
ATOM 682 O O . ARG A 1 87 ? 7.145 8.875 10.875 1 98.5 87 ARG A O 1
ATOM 689 N N . TYR A 1 88 ? 7.918 10.969 10.938 1 96.94 88 TYR A N 1
ATOM 690 C CA . TYR A 1 88 ? 9.328 10.609 10.883 1 96.94 88 TYR A CA 1
ATOM 691 C C . TYR A 1 88 ? 9.688 9.633 12 1 96.94 88 TYR A C 1
ATOM 693 O O . TYR A 1 88 ? 10.32 8.602 11.758 1 96.94 88 TYR A O 1
ATOM 701 N N . GLU A 1 89 ? 9.328 9.93 13.227 1 96.69 89 GLU A N 1
ATOM 702 C CA . GLU A 1 89 ? 9.703 9.102 14.367 1 96.69 89 GLU A CA 1
ATOM 703 C C . GLU A 1 89 ? 9.148 7.691 14.234 1 96.69 89 GLU A C 1
ATOM 705 O O . GLU A 1 89 ? 9.852 6.715 14.492 1 96.69 89 GLU A O 1
ATOM 710 N N . ASP A 1 90 ? 7.953 7.578 13.758 1 98.12 90 ASP A N 1
ATOM 711 C CA . ASP A 1 90 ? 7.32 6.277 13.562 1 98.12 90 ASP A CA 1
ATOM 712 C C . ASP A 1 90 ? 7.957 5.523 12.398 1 98.12 90 ASP A C 1
ATOM 714 O O . ASP A 1 90 ? 8.141 4.309 12.461 1 98.12 90 ASP A O 1
ATOM 718 N N . TYR A 1 91 ? 8.312 6.277 11.383 1 97.56 91 TYR A N 1
ATOM 719 C CA . TYR A 1 91 ? 8.969 5.688 10.227 1 97.56 91 TYR A CA 1
ATOM 720 C C . TYR A 1 91 ? 10.312 5.078 10.617 1 97.56 91 TYR A C 1
ATOM 722 O O . TYR A 1 91 ? 10.648 3.977 10.18 1 97.56 91 TYR A O 1
ATOM 730 N N . VAL A 1 92 ? 11.07 5.762 11.375 1 95.25 92 VAL A N 1
ATOM 731 C CA . VAL A 1 92 ? 12.375 5.293 11.828 1 95.25 92 VAL A CA 1
ATOM 732 C C . VAL A 1 92 ? 12.195 4.066 12.719 1 95.25 92 VAL A C 1
ATOM 734 O O . VAL A 1 92 ? 12.984 3.117 12.641 1 95.25 92 VAL A O 1
ATOM 737 N N . ARG A 1 93 ? 11.258 4.137 13.531 1 94.81 93 ARG A N 1
ATOM 738 C CA . ARG A 1 93 ? 10.977 2.992 14.391 1 94.81 93 ARG A CA 1
ATOM 739 C C . ARG A 1 93 ? 10.641 1.756 13.57 1 94.81 93 ARG A C 1
ATOM 741 O O . ARG A 1 93 ? 11.109 0.657 13.867 1 94.81 93 ARG A O 1
ATOM 748 N N . ALA A 1 94 ? 9.875 1.937 12.523 1 95.19 94 ALA A N 1
ATOM 749 C CA . ALA A 1 94 ? 9.375 0.838 11.703 1 95.19 94 ALA A CA 1
ATOM 750 C C . ALA A 1 94 ? 10.461 0.304 10.773 1 95.19 94 ALA A C 1
ATOM 752 O O . ALA A 1 94 ? 10.469 -0.881 10.438 1 95.19 94 ALA A O 1
ATOM 753 N N . HIS A 1 95 ? 11.359 1.265 10.391 1 92.56 95 HIS A N 1
ATOM 754 C CA . HIS A 1 95 ? 12.281 0.897 9.32 1 92.56 95 HIS A CA 1
ATOM 755 C C . HIS A 1 95 ? 13.727 0.997 9.781 1 92.56 95 HIS A C 1
ATOM 757 O O . HIS A 1 95 ? 14.648 0.591 9.062 1 92.56 95 HIS A O 1
ATOM 763 N N . GLY A 1 96 ? 13.992 2.012 10.828 1 77.5 96 GLY A N 1
ATOM 764 C CA . GLY A 1 96 ? 15.328 2.359 11.289 1 77.5 96 GLY A CA 1
ATOM 765 C C . GLY A 1 96 ? 15.898 1.371 12.289 1 77.5 96 GLY A C 1
ATOM 766 O O . GLY A 1 96 ? 17.047 1.483 12.695 1 77.5 96 GLY A O 1
ATOM 767 N N . GLY A 1 97 ? 15.117 0.64 13.07 1 59.84 97 GLY A N 1
ATOM 768 C CA . GLY A 1 97 ? 15.719 0.016 14.234 1 59.84 97 GLY A CA 1
ATOM 769 C C . GLY A 1 97 ? 17.188 -0.308 14.039 1 59.84 97 GLY A C 1
ATOM 770 O O . GLY A 1 97 ? 17.859 -0.744 14.977 1 59.84 97 GLY A O 1
ATOM 771 N N . GLY A 1 98 ? 17.922 -0.321 12.938 1 50.38 98 GLY A N 1
ATOM 772 C CA . GLY A 1 98 ? 19.297 -0.385 13.375 1 50.38 98 GLY A CA 1
ATOM 773 C C . GLY A 1 98 ? 19.875 0.972 13.727 1 50.38 98 GLY A C 1
ATOM 774 O O . GLY A 1 98 ? 20.781 1.071 14.57 1 50.38 98 GLY A O 1
ATOM 775 N N . GLU A 1 99 ? 19.781 2.125 12.891 1 44.53 99 GLU A N 1
ATOM 776 C CA . GLU A 1 99 ? 20.453 3.373 13.266 1 44.53 99 GLU A CA 1
ATOM 777 C C . GLU A 1 99 ? 19.484 4.316 13.977 1 44.53 99 GLU A C 1
ATOM 779 O O . GLU A 1 99 ? 18.344 4.484 13.547 1 44.53 99 GLU A O 1
ATOM 784 N N . THR A 1 100 ? 19.375 4.359 15.273 1 39.53 100 THR A N 1
ATOM 785 C CA . THR A 1 100 ? 18.688 5.305 16.156 1 39.53 100 THR A CA 1
ATOM 786 C C . THR A 1 100 ? 18.719 6.711 15.562 1 39.53 100 THR A C 1
ATOM 788 O O . THR A 1 100 ? 19.781 7.289 15.383 1 39.53 100 THR A O 1
ATOM 791 N N . PRO A 1 101 ? 17.953 7.145 14.695 1 36.56 101 PRO A N 1
ATOM 792 C CA . PRO A 1 101 ? 18.031 8.555 14.297 1 36.56 101 PRO A CA 1
ATOM 793 C C . PRO A 1 101 ? 18.062 9.5 15.5 1 36.56 101 PRO A C 1
ATOM 795 O O . PRO A 1 101 ? 17.609 9.133 16.594 1 36.56 101 PRO A O 1
ATOM 798 N N . ASN A 1 102 ? 18.859 10.547 15.5 1 34 102 ASN A N 1
ATOM 799 C CA . ASN A 1 102 ? 18.828 11.672 16.438 1 34 102 ASN A CA 1
ATOM 800 C C . ASN A 1 102 ? 17.453 12.336 16.453 1 34 102 ASN A C 1
ATOM 802 O O . ASN A 1 102 ? 16.891 12.656 15.406 1 34 102 ASN A O 1
ATOM 806 N N . SER A 1 103 ? 16.453 11.914 17.281 1 35.25 103 SER A N 1
ATOM 807 C CA . SER A 1 103 ? 15.188 12.516 17.672 1 35.25 103 SER A CA 1
ATOM 808 C C . SER A 1 103 ? 15.273 14.039 17.672 1 35.25 103 SER A C 1
ATOM 810 O O . SER A 1 103 ? 14.586 14.703 18.453 1 35.25 103 SER A O 1
ATOM 812 N N . GLY A 1 104 ? 16.125 14.68 16.953 1 33.41 104 GLY A N 1
ATOM 813 C CA . GLY A 1 104 ? 16.156 16.109 17.188 1 33.41 104 GLY A CA 1
ATOM 814 C C . GLY A 1 104 ? 14.922 16.828 16.656 1 33.41 104 GLY A C 1
ATOM 815 O O . GLY A 1 104 ? 14.922 18.047 16.5 1 33.41 104 GLY A O 1
ATOM 816 N N . TYR A 1 105 ? 14.039 16.094 15.859 1 35.41 105 TYR A N 1
ATOM 817 C CA . TYR A 1 105 ? 13.031 17.016 15.336 1 35.41 105 TYR A CA 1
ATOM 818 C C . TYR A 1 105 ? 12.141 17.531 16.453 1 35.41 105 TYR A C 1
ATOM 820 O O . TYR A 1 105 ? 11.297 16.797 16.984 1 35.41 105 TYR A O 1
ATOM 828 N N . LYS A 1 106 ? 12.578 18.156 17.344 1 32.75 106 LYS A N 1
ATOM 829 C CA . LYS A 1 106 ? 11.883 18.922 18.375 1 32.75 106 LYS A CA 1
ATOM 830 C C . LYS A 1 106 ? 10.719 19.719 17.781 1 32.75 106 LYS A C 1
ATOM 832 O O . LYS A 1 106 ? 10.914 20.5 16.844 1 32.75 106 LYS A O 1
ATOM 837 N N . ALA A 1 107 ? 9.469 19.094 17.547 1 32.84 107 ALA A N 1
ATOM 838 C CA . ALA A 1 107 ? 8.297 19.969 17.438 1 32.84 107 ALA A CA 1
ATOM 839 C C . ALA A 1 107 ? 8.453 21.203 18.328 1 32.84 107 ALA A C 1
ATOM 841 O O . ALA A 1 107 ? 8.727 21.094 19.516 1 32.84 107 ALA A O 1
ATOM 842 N N . ARG A 1 108 ? 8.867 22.328 17.828 1 32.16 108 ARG A N 1
ATOM 843 C CA . ARG A 1 108 ? 8.945 23.641 18.453 1 32.16 108 ARG A CA 1
ATOM 844 C C . ARG A 1 108 ? 7.648 23.984 19.188 1 32.16 108 ARG A C 1
ATOM 846 O O . ARG A 1 108 ? 6.656 24.359 18.578 1 32.16 108 ARG A O 1
ATOM 853 N N . GLY A 1 109 ? 6.906 23.047 19.953 1 27.67 109 GLY A N 1
ATOM 854 C CA . GLY A 1 109 ? 5.898 23.625 20.828 1 27.67 109 GLY A CA 1
ATOM 855 C C . GLY A 1 109 ? 6.297 24.969 21.391 1 27.67 109 GLY A C 1
ATOM 856 O O . GLY A 1 109 ? 7.477 25.203 21.656 1 27.67 109 GLY A O 1
ATOM 857 N N . VAL A 1 110 ? 5.57 26.062 21.031 1 26.56 110 VAL A N 1
ATOM 858 C CA . VAL A 1 110 ? 5.695 27.453 21.438 1 26.56 110 VAL A CA 1
ATOM 859 C C . VAL A 1 110 ? 5.797 27.531 22.969 1 26.56 110 VAL A C 1
ATOM 861 O O . VAL A 1 110 ? 4.859 27.156 23.672 1 26.56 110 VAL A O 1
ATOM 864 N N . SER A 1 111 ? 6.684 26.906 23.578 1 26.42 111 SER A N 1
ATOM 865 C CA . SER A 1 111 ? 6.922 27.078 25 1 26.42 111 SER A CA 1
ATOM 866 C C . SER A 1 111 ? 6.93 28.562 25.375 1 26.42 111 SER A C 1
ATOM 868 O O . SER A 1 111 ? 7.82 29.312 24.969 1 26.42 111 SER A O 1
ATOM 870 N N . GLY A 1 112 ? 5.727 29.219 25.188 1 25.78 112 GLY A N 1
ATOM 871 C CA . GLY A 1 112 ? 5.586 30.594 25.672 1 25.78 112 GLY A CA 1
ATOM 872 C C . GLY A 1 112 ? 6.207 30.812 27.047 1 25.78 112 GLY A C 1
ATOM 873 O O . GLY A 1 112 ? 5.5 30.859 28.047 1 25.78 112 GLY A O 1
ATOM 874 N N . GLY A 1 113 ? 7.207 30.078 27.422 1 24.03 113 GLY A N 1
ATOM 875 C CA . GLY A 1 113 ? 7.73 30.156 28.766 1 24.03 113 GLY A CA 1
ATOM 876 C C . GLY A 1 113 ? 7.914 31.594 29.25 1 24.03 113 GLY A C 1
ATOM 877 O O . GLY A 1 113 ? 8.18 32.5 28.438 1 24.03 113 GLY A O 1
ATOM 878 N N . GLU A 1 114 ? 7.031 32 30.25 1 29.28 114 GLU A N 1
ATOM 879 C CA . GLU A 1 114 ? 6.996 33.25 31.031 1 29.28 114 GLU A CA 1
ATOM 880 C C . GLU A 1 114 ? 8.398 33.688 31.422 1 29.28 114 GLU A C 1
ATOM 882 O O . GLU A 1 114 ? 9.078 33 32.188 1 29.28 114 GLU A O 1
ATOM 887 N N . ARG A 1 115 ? 9.203 34.031 30.547 1 25.64 115 ARG A N 1
ATOM 888 C CA . ARG A 1 115 ? 10.633 34.281 30.734 1 25.64 115 ARG A CA 1
ATOM 889 C C . ARG A 1 115 ? 10.875 35.094 32 1 25.64 115 ARG A C 1
ATOM 891 O O . ARG A 1 115 ? 11.648 34.688 32.875 1 25.64 115 ARG A O 1
ATOM 898 N N . ALA A 1 116 ? 11.039 36.531 31.969 1 25.34 116 ALA A N 1
ATOM 899 C CA . ALA A 1 116 ? 12.234 37.312 32.344 1 25.34 116 ALA A CA 1
ATOM 900 C C . ALA A 1 116 ? 12.203 37.688 33.812 1 25.34 116 ALA A C 1
ATOM 902 O O . ALA A 1 116 ? 11.195 38.188 34.312 1 25.34 116 ALA A O 1
ATOM 903 N N . GLY A 1 117 ? 13.031 37.094 34.719 1 25.17 117 GLY A N 1
ATOM 904 C CA . GLY A 1 117 ? 13.43 37.031 36.125 1 25.17 117 GLY A CA 1
ATOM 905 C C . GLY A 1 117 ? 13.555 38.406 36.781 1 25.17 117 GLY A C 1
ATOM 906 O O . GLY A 1 117 ? 12.93 38.656 37.812 1 25.17 117 GLY A O 1
ATOM 907 N N . ARG A 1 118 ? 14.797 39.094 36.625 1 26.88 118 ARG A N 1
ATOM 908 C CA . ARG A 1 118 ? 15.734 39.5 37.656 1 26.88 118 ARG A CA 1
ATOM 909 C C . ARG A 1 118 ? 15.438 40.906 38.188 1 26.88 118 ARG A C 1
ATOM 911 O O . ARG A 1 118 ? 16.109 41.406 39.094 1 26.88 118 ARG A O 1
ATOM 918 N N . ARG A 1 119 ? 14.773 41.781 37.469 1 28.83 119 ARG A N 1
ATOM 919 C CA . ARG A 1 119 ? 15.398 43.062 37.688 1 28.83 119 ARG A CA 1
ATOM 920 C C . ARG A 1 119 ? 15.211 43.531 39.125 1 28.83 119 ARG A C 1
ATOM 922 O O . ARG A 1 119 ? 14.102 43.906 39.5 1 28.83 119 ARG A O 1
ATOM 929 N N . TRP A 1 120 ? 15.633 42.844 40.031 1 29.45 120 TRP A N 1
ATOM 930 C CA . TRP A 1 120 ? 15.453 43.062 41.469 1 29.45 120 TRP A CA 1
ATOM 931 C C . TRP A 1 120 ? 15.812 44.5 41.844 1 29.45 120 TRP A C 1
ATOM 933 O O . TRP A 1 120 ? 15.078 45.156 42.562 1 29.45 120 TRP A O 1
ATOM 943 N N . SER A 1 121 ? 17.141 44.938 41.625 1 26.98 121 SER A N 1
ATOM 944 C CA . SER A 1 121 ? 17.969 45.344 42.75 1 26.98 121 SER A CA 1
ATOM 945 C C . SER A 1 121 ? 17.781 46.844 43.062 1 26.98 121 SER A C 1
ATOM 947 O O . SER A 1 121 ? 18.297 47.344 44.062 1 26.98 121 SER A O 1
ATOM 949 N N . GLN A 1 122 ? 17.328 47.719 42.188 1 26.31 122 GLN A N 1
ATOM 950 C CA . GLN A 1 122 ? 18.078 48.969 42.281 1 26.31 122 GLN A CA 1
ATOM 951 C C . GLN A 1 122 ? 17.844 49.656 43.625 1 26.31 122 GLN A C 1
ATOM 953 O O . GLN A 1 122 ? 16.766 50.188 43.875 1 26.31 122 GLN A O 1
ATOM 958 N N . ARG A 1 123 ? 18.359 49.125 44.625 1 34.75 123 ARG A N 1
ATOM 959 C CA . ARG A 1 123 ? 18.344 49.719 45.938 1 34.75 123 ARG A CA 1
ATOM 960 C C . ARG A 1 123 ? 19 51.094 45.938 1 34.75 123 ARG A C 1
ATOM 962 O O . ARG A 1 123 ? 20.219 51.219 45.844 1 34.75 123 ARG A O 1
ATOM 969 N N . LEU A 1 124 ? 18.609 52.031 45.031 1 29.42 124 LEU A N 1
ATOM 970 C CA . LEU A 1 124 ? 19.422 53.25 45.062 1 29.42 124 LEU A CA 1
ATOM 971 C C 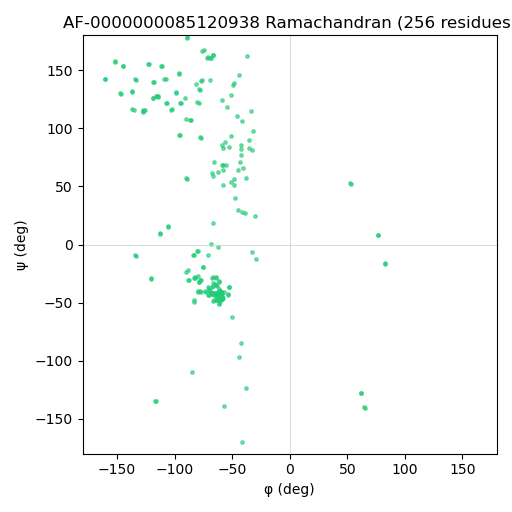. LEU A 1 124 ? 19.812 53.594 46.5 1 29.42 124 LEU A C 1
ATOM 973 O O . LEU A 1 124 ? 19.062 53.312 47.438 1 29.42 124 LEU A O 1
ATOM 977 N N . ARG A 1 125 ? 20.891 54.5 46.594 1 30.28 125 ARG A N 1
ATOM 978 C CA . ARG A 1 125 ? 22.031 55.062 47.312 1 30.28 125 ARG A CA 1
ATOM 979 C C . ARG A 1 125 ? 21.594 55.844 48.531 1 30.28 125 ARG A C 1
ATOM 981 O O . ARG A 1 125 ? 20.594 56.531 48.531 1 30.28 125 ARG A O 1
ATOM 988 N N . TYR A 1 126 ? 22.406 55.656 49.531 1 33.03 126 TYR A N 1
ATOM 989 C CA . TYR A 1 126 ? 22.672 55.844 50.938 1 33.03 126 TYR A CA 1
ATOM 990 C C . TYR A 1 126 ? 22.906 57.312 51.281 1 33.03 126 TYR A C 1
ATOM 992 O O . TYR A 1 126 ? 23.031 57.688 52.438 1 33.03 126 TYR A O 1
ATOM 1000 N N . PRO A 1 127 ? 22.844 58.344 50.312 1 33.22 127 PRO A N 1
ATOM 1001 C CA . PRO A 1 127 ? 23.938 59.219 50.781 1 33.22 127 PRO A CA 1
ATOM 1002 C C . PRO A 1 127 ? 23.938 59.438 52.281 1 33.22 127 PRO A C 1
ATOM 1004 O O . PRO A 1 127 ? 22.875 59.375 52.938 1 33.22 127 PRO A O 1
ATOM 1007 N N . ARG A 1 128 ? 25.156 59.562 52.812 1 29.5 128 ARG A N 1
ATOM 1008 C CA . ARG A 1 128 ? 26 59.5 54 1 29.5 128 ARG A CA 1
ATOM 1009 C C . ARG A 1 128 ? 25.484 60.469 55.094 1 29.5 128 ARG A C 1
ATOM 1011 O O . ARG A 1 128 ? 24.703 61.375 54.812 1 29.5 128 ARG A O 1
ATOM 1018 N N . THR A 1 129 ? 26.547 61.094 55.688 1 31.28 129 THR A N 1
ATOM 1019 C CA . THR A 1 129 ? 27.031 61.344 57.062 1 31.28 129 THR A CA 1
ATOM 1020 C C . THR A 1 129 ? 26.453 62.688 57.562 1 31.28 129 THR A C 1
ATOM 1022 O O . THR A 1 129 ? 26.438 63.688 56.844 1 31.28 129 THR A O 1
ATOM 1025 N N . SER A 1 130 ? 25.797 62.688 58.719 1 29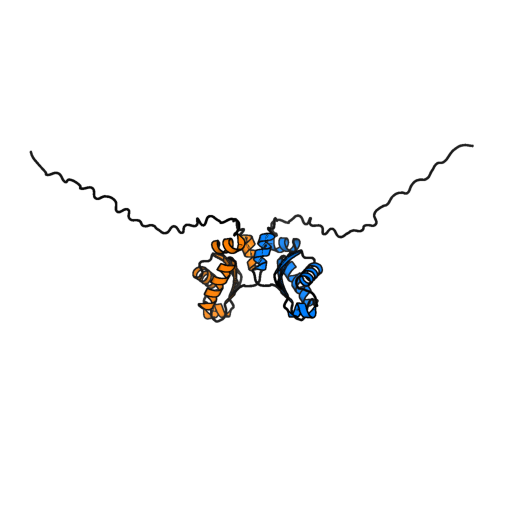.31 130 SER A N 1
ATOM 1026 C CA . SER A 1 130 ? 25.859 63.719 59.75 1 29.31 130 SER A CA 1
ATOM 1027 C C . SER A 1 130 ? 27.297 64.062 60.125 1 29.31 130 SER A C 1
ATOM 1029 O O . SER A 1 130 ? 28.094 63.156 60.375 1 29.31 130 SER A O 1
ATOM 1031 N N . MET B 1 1 ? 19.469 4.684 -11.945 1 75.56 1 MET B N 1
ATOM 1032 C CA . MET B 1 1 ? 18.953 5.047 -10.625 1 75.56 1 MET B CA 1
ATOM 1033 C C . MET B 1 1 ? 19.266 3.963 -9.602 1 75.56 1 MET B C 1
ATOM 1035 O O . MET B 1 1 ? 19.172 2.771 -9.898 1 75.56 1 MET B O 1
ATOM 1039 N N . ARG B 1 2 ? 19.891 4.391 -8.5 1 84.25 2 ARG B N 1
ATOM 1040 C CA . ARG B 1 2 ? 20.172 3.422 -7.445 1 84.25 2 ARG B CA 1
ATOM 1041 C C . ARG B 1 2 ? 18.922 3.182 -6.59 1 84.25 2 ARG B C 1
ATOM 1043 O O . ARG B 1 2 ? 18.219 4.125 -6.227 1 84.25 2 ARG B O 1
ATOM 1050 N N . VAL B 1 3 ? 18.516 1.854 -6.535 1 90.12 3 VAL B N 1
ATOM 1051 C CA . VAL B 1 3 ? 17.328 1.493 -5.766 1 90.12 3 VAL B CA 1
ATOM 1052 C C . VAL B 1 3 ? 17.734 0.763 -4.492 1 90.12 3 VAL B C 1
ATOM 1054 O O . VAL B 1 3 ? 18.484 -0.214 -4.543 1 90.12 3 VAL B O 1
ATOM 1057 N N . ASP B 1 4 ? 17.359 1.262 -3.312 1 93.44 4 ASP B N 1
ATOM 1058 C CA . ASP B 1 4 ? 17.516 0.511 -2.07 1 93.44 4 ASP B CA 1
ATOM 1059 C C . ASP B 1 4 ? 16.422 -0.553 -1.939 1 93.44 4 ASP B C 1
ATOM 1061 O O . ASP B 1 4 ? 15.344 -0.287 -1.397 1 93.44 4 ASP B O 1
ATOM 1065 N N . LEU B 1 5 ? 16.734 -1.783 -2.428 1 95.38 5 LEU B N 1
ATOM 1066 C CA . LEU B 1 5 ? 15.734 -2.84 -2.531 1 95.38 5 LEU B CA 1
ATOM 1067 C C . LEU B 1 5 ? 15.273 -3.293 -1.149 1 95.38 5 LEU B C 1
ATOM 1069 O O . LEU B 1 5 ? 14.133 -3.721 -0.979 1 95.38 5 LEU B O 1
ATOM 1073 N N . LYS B 1 6 ? 16.156 -3.145 -0.191 1 94.19 6 LYS B N 1
ATOM 1074 C CA . LYS B 1 6 ? 15.797 -3.564 1.158 1 94.19 6 LYS B CA 1
ATOM 1075 C C . LYS B 1 6 ? 14.688 -2.682 1.73 1 94.19 6 LYS B C 1
ATOM 1077 O O . LYS B 1 6 ? 13.695 -3.184 2.262 1 94.19 6 LYS B O 1
ATOM 1082 N N . ARG B 1 7 ? 14.828 -1.44 1.631 1 93.69 7 ARG B N 1
ATOM 1083 C CA . ARG B 1 7 ? 13.836 -0.498 2.131 1 93.69 7 ARG B CA 1
ATOM 1084 C C . ARG B 1 7 ? 12.547 -0.572 1.312 1 93.69 7 ARG B C 1
ATOM 1086 O O . ARG B 1 7 ? 11.453 -0.511 1.865 1 93.69 7 ARG B O 1
ATOM 1093 N N . LEU B 1 8 ? 12.75 -0.683 0.021 1 96 8 LEU B N 1
ATOM 1094 C CA . LEU B 1 8 ? 11.602 -0.756 -0.878 1 96 8 LEU B CA 1
ATOM 1095 C C . LEU B 1 8 ? 10.711 -1.945 -0.53 1 96 8 LEU B C 1
ATOM 1097 O O . LEU B 1 8 ? 9.492 -1.804 -0.425 1 96 8 LEU B O 1
ATOM 1101 N N . LYS B 1 9 ? 11.336 -3.07 -0.333 1 97.06 9 LYS B N 1
ATOM 1102 C CA . LYS B 1 9 ? 10.594 -4.289 -0.032 1 97.06 9 LYS B CA 1
ATOM 1103 C C . LYS B 1 9 ? 9.805 -4.145 1.267 1 97.06 9 LYS B C 1
ATOM 1105 O O . LYS B 1 9 ? 8.672 -4.609 1.363 1 97.06 9 LYS B O 1
ATOM 1110 N N . GLU B 1 10 ? 10.383 -3.477 2.266 1 96.62 10 GLU B N 1
ATOM 1111 C CA . GLU B 1 10 ? 9.727 -3.307 3.559 1 96.62 10 GLU B CA 1
ATOM 1112 C C . GLU B 1 10 ? 8.516 -2.387 3.449 1 96.62 10 GLU B C 1
ATOM 1114 O O . GLU B 1 10 ? 7.457 -2.682 4.004 1 96.62 10 GLU B O 1
ATOM 1119 N N . ILE B 1 11 ? 8.672 -1.333 2.721 1 96.62 11 ILE B N 1
ATOM 1120 C CA . ILE B 1 11 ? 7.59 -0.365 2.555 1 96.62 11 ILE B CA 1
ATOM 1121 C C . ILE B 1 11 ? 6.406 -1.029 1.858 1 96.62 11 ILE B C 1
ATOM 1123 O O . ILE B 1 11 ? 5.262 -0.899 2.305 1 96.62 11 ILE B O 1
ATOM 1127 N N . VAL B 1 12 ? 6.695 -1.748 0.813 1 98.44 12 VAL B N 1
ATOM 1128 C CA . VAL B 1 12 ? 5.645 -2.363 0.011 1 98.44 12 VAL B CA 1
ATOM 1129 C C . VAL B 1 12 ? 4.988 -3.496 0.8 1 98.44 12 VAL B C 1
ATOM 1131 O O . VAL B 1 12 ? 3.762 -3.637 0.794 1 98.44 12 VAL B O 1
ATOM 1134 N N . GLN B 1 13 ? 5.824 -4.207 1.514 1 98.5 13 GLN B N 1
ATOM 1135 C CA . GLN B 1 13 ? 5.328 -5.359 2.26 1 98.5 13 GLN B CA 1
ATOM 1136 C C . GLN B 1 13 ? 4.387 -4.93 3.379 1 98.5 13 GLN B C 1
ATOM 1138 O O . GLN B 1 13 ? 3.432 -5.637 3.699 1 98.5 13 GLN B O 1
ATOM 1143 N N . GLN B 1 14 ? 4.613 -3.795 3.963 1 98 14 GLN B N 1
ATOM 1144 C CA . GLN B 1 14 ? 3.811 -3.328 5.09 1 98 14 GLN B CA 1
ATOM 1145 C C . GLN B 1 14 ? 2.537 -2.639 4.609 1 98 14 GLN B C 1
ATOM 1147 O O . GLN B 1 14 ? 1.656 -2.324 5.414 1 98 14 GLN B O 1
ATOM 1152 N N . GLY B 1 15 ? 2.488 -2.42 3.314 1 98.25 15 GLY B N 1
ATOM 1153 C CA . GLY B 1 15 ? 1.303 -1.802 2.742 1 98.25 15 GLY B CA 1
ATOM 1154 C C . GLY B 1 15 ? 0.245 -2.809 2.33 1 98.25 15 GLY B C 1
ATOM 1155 O O . GLY B 1 15 ? 0.459 -4.02 2.432 1 98.25 15 GLY B O 1
ATOM 1156 N N . PRO B 1 16 ? -0.873 -2.258 1.848 1 98.62 16 PRO B N 1
ATOM 1157 C CA . PRO B 1 16 ? -1.927 -3.16 1.381 1 98.62 16 PRO B CA 1
ATOM 1158 C C . PRO B 1 16 ? -1.562 -3.869 0.077 1 98.62 16 PRO B C 1
ATOM 1160 O O . PRO B 1 16 ? -0.675 -3.414 -0.649 1 98.62 16 PRO B O 1
ATOM 1163 N N . ALA B 1 17 ? -2.221 -4.973 -0.283 1 98.88 17 ALA B N 1
ATOM 1164 C CA . ALA B 1 17 ? -1.939 -5.746 -1.49 1 98.88 17 ALA B CA 1
ATOM 1165 C C . ALA B 1 17 ? -2.514 -5.062 -2.727 1 98.88 17 ALA B C 1
ATOM 1167 O O . ALA B 1 17 ? -3.637 -4.555 -2.697 1 98.88 17 ALA B O 1
ATOM 1168 N N . ASP B 1 18 ? -1.789 -5.109 -3.783 1 98.81 18 ASP B N 1
ATOM 1169 C CA . ASP B 1 18 ? -2.219 -4.578 -5.07 1 98.81 18 ASP B CA 1
ATOM 1170 C C . ASP B 1 18 ? -3.156 -5.551 -5.781 1 98.81 18 ASP B C 1
ATOM 1172 O O . ASP B 1 18 ? -4.082 -5.133 -6.48 1 98.81 18 ASP B O 1
ATOM 1176 N N . VAL B 1 19 ? -2.811 -6.832 -5.684 1 98.94 19 VAL B N 1
ATOM 1177 C CA . VAL B 1 19 ? -3.531 -7.898 -6.371 1 98.94 19 VAL B CA 1
ATOM 1178 C C . VAL B 1 19 ? -3.797 -9.055 -5.406 1 98.94 19 VAL B C 1
ATOM 1180 O O . VAL B 1 19 ? -2.939 -9.391 -4.586 1 98.94 19 VAL B O 1
ATOM 1183 N N . ILE B 1 20 ? -4.973 -9.664 -5.527 1 98.94 20 ILE B N 1
ATOM 1184 C CA . ILE B 1 20 ? -5.352 -10.812 -4.703 1 98.94 20 ILE B CA 1
ATOM 1185 C C . ILE B 1 20 ? -5.598 -12.023 -5.59 1 98.94 20 ILE B C 1
ATOM 1187 O O . ILE B 1 20 ? -6.301 -11.938 -6.602 1 98.94 20 ILE B O 1
ATOM 1191 N N . ILE B 1 21 ? -4.965 -13.031 -5.289 1 98.94 21 ILE B N 1
ATOM 1192 C CA . ILE B 1 21 ? -5.219 -14.312 -5.938 1 98.94 21 ILE B CA 1
ATOM 1193 C C . ILE B 1 21 ? -6.199 -15.133 -5.102 1 98.94 21 ILE B C 1
ATOM 1195 O O . ILE B 1 21 ? -5.922 -15.438 -3.941 1 98.94 21 ILE B O 1
ATOM 1199 N N . GLY B 1 22 ? -7.254 -15.484 -5.676 1 98.81 22 GLY B N 1
ATOM 1200 C CA . GLY B 1 22 ? -8.289 -16.203 -4.957 1 98.81 22 GLY B CA 1
ATOM 1201 C C . GLY B 1 22 ? -8.531 -17.609 -5.508 1 98.81 22 GLY B C 1
ATOM 1202 O O . GLY B 1 22 ? -7.586 -18.344 -5.785 1 98.81 22 GLY B O 1
ATOM 1203 N N . LYS B 1 23 ? -9.773 -17.969 -5.68 1 98.38 23 LYS B N 1
ATOM 1204 C CA . LYS B 1 23 ? -10.203 -19.328 -6.004 1 98.38 23 LYS B CA 1
ATOM 1205 C C . LYS B 1 23 ? -9.914 -19.656 -7.465 1 98.38 23 LYS B C 1
ATOM 1207 O O . LYS B 1 23 ? -9.945 -20.828 -7.855 1 98.38 23 LYS B O 1
ATOM 1212 N N . ASN B 1 24 ? -9.734 -18.641 -8.242 1 98.25 24 ASN B N 1
ATOM 1213 C CA . ASN B 1 24 ? -9.438 -18.906 -9.648 1 98.25 24 ASN B CA 1
ATOM 1214 C C . ASN B 1 24 ? -7.965 -19.25 -9.859 1 98.25 24 ASN B C 1
ATOM 1216 O O . ASN B 1 24 ? -7.547 -19.547 -10.977 1 98.25 24 ASN B O 1
ATOM 1220 N N . GLY B 1 25 ? -7.188 -19.156 -8.836 1 98.5 25 GLY B N 1
ATOM 1221 C CA . GLY B 1 25 ? -5.789 -19.562 -8.906 1 98.5 25 GLY B CA 1
ATOM 1222 C C . GLY B 1 25 ? -4.977 -18.703 -9.852 1 98.5 25 GLY B C 1
ATOM 1223 O O . GLY B 1 25 ? -5.09 -17.469 -9.844 1 98.5 25 GLY B O 1
ATOM 1224 N N . LEU B 1 26 ? -4.07 -19.344 -10.602 1 98.69 26 LEU B N 1
ATOM 1225 C CA . LEU B 1 26 ? -3.205 -18.656 -11.555 1 98.69 26 LEU B CA 1
ATOM 1226 C C . LEU B 1 26 ? -3.859 -18.578 -12.93 1 98.69 26 LEU B C 1
ATOM 1228 O O . LEU B 1 26 ? -3.277 -19.016 -13.922 1 98.69 26 LEU B O 1
ATOM 1232 N N . SER B 1 27 ? -5.031 -18 -12.914 1 98.75 27 SER B N 1
ATOM 1233 C CA . SER B 1 27 ? -5.73 -17.781 -14.172 1 98.75 27 SER B CA 1
ATOM 1234 C C . SER B 1 27 ? -4.992 -16.766 -15.047 1 98.75 27 SER B C 1
ATOM 1236 O O . SER B 1 27 ? -4.172 -15.992 -14.555 1 98.75 27 SER B O 1
ATOM 1238 N N . GLU B 1 28 ? -5.375 -16.797 -16.312 1 98.56 28 GLU B N 1
ATOM 1239 C CA . GLU B 1 28 ? -4.789 -15.812 -17.234 1 98.56 28 GLU B CA 1
ATOM 1240 C C . GLU B 1 28 ? -5.133 -14.391 -16.812 1 98.56 28 GLU B C 1
ATOM 1242 O O . GLU B 1 28 ? -4.305 -13.484 -16.922 1 98.56 28 GLU B O 1
ATOM 1247 N N . GLY B 1 29 ? -6.375 -14.18 -16.359 1 98.75 29 GLY B N 1
ATOM 1248 C CA . GLY B 1 29 ? -6.828 -12.867 -15.938 1 98.75 29 GLY B CA 1
ATOM 1249 C C . GLY B 1 29 ? -6.004 -12.289 -14.797 1 98.75 29 GLY B C 1
ATOM 1250 O O . GLY B 1 29 ? -5.621 -11.125 -14.828 1 98.75 29 GLY B O 1
ATOM 1251 N N . VAL B 1 30 ? -5.676 -13.117 -13.828 1 98.88 30 VAL B N 1
ATOM 1252 C CA . VAL B 1 30 ? -4.941 -12.633 -12.672 1 98.88 30 VAL B CA 1
ATOM 1253 C C . VAL B 1 30 ? -3.49 -12.352 -13.055 1 98.88 30 VAL B C 1
ATOM 1255 O O . VAL B 1 30 ? -2.904 -11.359 -12.617 1 98.88 30 VAL B O 1
ATOM 1258 N N . ILE B 1 31 ? -2.889 -13.195 -13.852 1 98.88 31 ILE B N 1
ATOM 1259 C CA . ILE B 1 31 ? -1.511 -13.016 -14.297 1 98.88 31 ILE B CA 1
ATOM 1260 C C . ILE B 1 31 ? -1.397 -11.734 -15.117 1 98.88 31 ILE B C 1
ATOM 1262 O O . ILE B 1 31 ? -0.45 -10.961 -14.953 1 98.88 31 ILE B O 1
ATOM 1266 N N . ARG B 1 32 ? -2.338 -11.539 -15.961 1 98.88 32 ARG B N 1
ATOM 1267 C CA . ARG B 1 32 ? -2.354 -10.32 -16.75 1 98.88 32 ARG B CA 1
ATOM 1268 C C . ARG B 1 32 ? -2.463 -9.086 -15.867 1 98.88 32 ARG B C 1
ATOM 1270 O O . ARG B 1 32 ? -1.82 -8.07 -16.125 1 98.88 32 ARG B O 1
ATOM 1277 N N . GLU B 1 33 ? -3.324 -9.172 -14.852 1 98.88 33 GLU B N 1
ATOM 1278 C CA . GLU B 1 33 ? -3.471 -8.055 -13.922 1 98.88 33 GLU B CA 1
ATOM 1279 C C . GLU B 1 33 ? -2.158 -7.762 -13.203 1 98.88 33 GLU B C 1
ATOM 1281 O O . GLU B 1 33 ? -1.763 -6.602 -13.078 1 98.88 33 GLU B O 1
ATOM 1286 N N . ILE B 1 34 ? -1.474 -8.758 -12.758 1 98.94 34 ILE B N 1
ATOM 1287 C CA . ILE B 1 34 ? -0.195 -8.602 -12.078 1 98.94 34 ILE B CA 1
ATOM 1288 C C . ILE B 1 34 ? 0.815 -7.949 -13.016 1 98.94 34 ILE B C 1
ATOM 1290 O O . ILE B 1 34 ? 1.52 -7.012 -12.633 1 98.94 34 ILE B O 1
ATOM 1294 N N . ASP B 1 35 ? 0.827 -8.445 -14.25 1 98.94 35 ASP B N 1
ATOM 1295 C CA . ASP B 1 35 ? 1.745 -7.887 -15.234 1 98.94 35 ASP B CA 1
ATOM 1296 C C . ASP B 1 35 ? 1.454 -6.41 -15.477 1 98.94 35 ASP B C 1
ATOM 1298 O O . ASP B 1 35 ? 2.377 -5.598 -15.578 1 98.94 35 ASP B O 1
ATOM 1302 N N . ARG B 1 36 ? 0.206 -6.062 -15.617 1 98.88 36 ARG B N 1
ATOM 1303 C CA . ARG B 1 36 ? -0.204 -4.68 -15.852 1 98.88 36 ARG B CA 1
ATOM 1304 C C . ARG B 1 36 ? 0.226 -3.777 -14.703 1 98.88 36 ARG B C 1
ATOM 1306 O O . ARG B 1 36 ? 0.756 -2.688 -14.922 1 98.88 36 ARG B O 1
ATOM 1313 N N . ARG B 1 37 ? 0.03 -4.238 -13.477 1 98.81 37 ARG B N 1
ATOM 1314 C CA . ARG B 1 37 ? 0.391 -3.438 -12.305 1 98.81 37 ARG B CA 1
ATOM 1315 C C . ARG B 1 37 ? 1.902 -3.26 -12.211 1 98.81 37 ARG B C 1
ATOM 1317 O O . ARG B 1 37 ? 2.385 -2.199 -11.812 1 98.81 37 ARG B O 1
ATOM 1324 N N . LEU B 1 38 ? 2.672 -4.23 -12.578 1 98.81 38 LEU B N 1
ATOM 1325 C CA . LEU B 1 38 ? 4.125 -4.117 -12.625 1 98.81 38 LEU B CA 1
ATOM 1326 C C . LEU B 1 38 ? 4.562 -3.096 -13.672 1 98.81 38 LEU B C 1
ATOM 1328 O O . LEU B 1 38 ? 5.477 -2.305 -13.422 1 98.81 38 LEU B O 1
ATOM 1332 N N . LYS B 1 39 ? 3.91 -3.17 -14.781 1 98.75 39 LYS B N 1
ATOM 1333 C CA . LYS B 1 39 ? 4.238 -2.201 -15.82 1 98.75 39 LYS B CA 1
ATOM 1334 C C . LYS B 1 39 ? 3.973 -0.775 -15.352 1 98.75 39 LYS B C 1
ATOM 1336 O O . LYS B 1 39 ? 4.707 0.149 -15.703 1 98.75 39 LYS B O 1
ATOM 1341 N N . GLU B 1 40 ? 2.963 -0.569 -14.492 1 98.31 40 GLU B N 1
ATOM 1342 C CA . GLU B 1 40 ? 2.561 0.75 -14.016 1 98.31 40 GLU B CA 1
ATOM 1343 C C . GLU B 1 40 ? 3.518 1.264 -12.945 1 98.31 40 GLU B C 1
ATOM 1345 O O . GLU B 1 40 ? 3.904 2.434 -12.961 1 98.31 40 GLU B O 1
ATOM 1350 N N . LYS B 1 41 ? 3.961 0.415 -12.031 1 97.5 41 LYS B N 1
ATOM 1351 C CA . LYS B 1 41 ? 4.645 0.979 -10.867 1 97.5 41 LYS B CA 1
ATOM 1352 C C . LYS B 1 41 ? 5.934 0.226 -10.57 1 97.5 41 LYS B C 1
ATOM 1354 O O . LYS B 1 41 ? 6.711 0.633 -9.703 1 97.5 41 LYS B O 1
ATOM 1359 N N . GLY B 1 42 ? 6.258 -0.915 -11.172 1 98.38 42 GLY B N 1
ATOM 1360 C CA . GLY B 1 42 ? 7.539 -1.604 -11.102 1 98.38 42 GLY B CA 1
ATOM 1361 C C . GLY B 1 42 ? 7.688 -2.471 -9.867 1 98.38 42 GLY B C 1
ATOM 1362 O O . GLY B 1 42 ? 8.562 -3.336 -9.812 1 98.38 42 GLY B O 1
ATOM 1363 N N . VAL B 1 43 ? 6.879 -2.281 -8.867 1 98.75 43 VAL B N 1
ATOM 1364 C CA . VAL B 1 43 ? 6.898 -3.047 -7.625 1 98.75 43 VAL B CA 1
ATOM 1365 C C . VAL B 1 43 ? 5.48 -3.186 -7.078 1 98.75 43 VAL B C 1
ATOM 1367 O O . VAL B 1 43 ? 4.742 -2.199 -6.984 1 98.75 43 VAL B O 1
ATOM 1370 N N . ILE B 1 44 ? 5.078 -4.48 -6.738 1 98.94 44 ILE B N 1
ATOM 1371 C CA . ILE B 1 44 ? 3.719 -4.652 -6.242 1 98.94 44 ILE B CA 1
ATOM 1372 C C . ILE B 1 44 ? 3.695 -5.742 -5.172 1 98.94 44 ILE B C 1
ATOM 1374 O O . ILE B 1 44 ? 4.543 -6.641 -5.172 1 98.94 44 ILE B O 1
ATOM 1378 N N . LYS B 1 45 ? 2.723 -5.637 -4.297 1 98.94 45 LYS B N 1
ATOM 1379 C CA . LYS B 1 45 ? 2.41 -6.66 -3.305 1 98.94 45 LYS B CA 1
ATOM 1380 C C . LYS B 1 45 ? 1.24 -7.527 -3.76 1 98.94 45 LYS B C 1
ATOM 1382 O O . LYS B 1 45 ? 0.208 -7.008 -4.191 1 98.94 45 LYS B O 1
ATOM 1387 N N . VAL B 1 46 ? 1.434 -8.789 -3.684 1 99 46 VAL B N 1
ATOM 1388 C CA . VAL B 1 46 ? 0.389 -9.734 -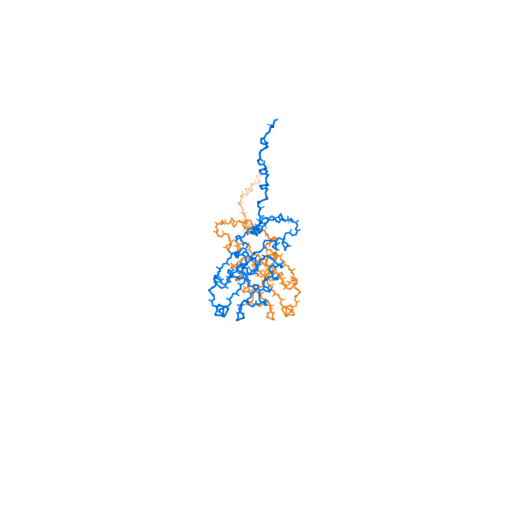4.059 1 99 46 VAL B CA 1
ATOM 1389 C C . VAL B 1 46 ? -0.005 -10.578 -2.85 1 99 46 VAL B C 1
ATOM 1391 O O . VAL B 1 46 ? 0.858 -11.031 -2.09 1 99 46 VAL B O 1
ATOM 1394 N N . LYS B 1 47 ? -1.298 -10.836 -2.691 1 98.94 47 LYS B N 1
ATOM 1395 C CA . LYS B 1 47 ? -1.813 -11.703 -1.635 1 98.94 47 LYS B CA 1
ATOM 1396 C C . LYS B 1 47 ? -2.477 -12.945 -2.219 1 98.94 47 LYS B C 1
ATOM 1398 O O . LYS B 1 47 ? -3.342 -12.844 -3.09 1 98.94 47 LYS B O 1
ATOM 1403 N N . ALA B 1 48 ? -2.076 -14.039 -1.762 1 98.94 48 ALA B N 1
ATOM 1404 C CA . ALA B 1 48 ? -2.719 -15.289 -2.135 1 98.94 48 ALA B CA 1
ATOM 1405 C C . ALA B 1 48 ? -3.641 -15.789 -1.025 1 98.94 48 ALA B C 1
ATOM 1407 O O . ALA B 1 48 ? -3.182 -16.125 0.07 1 98.94 48 ALA B O 1
ATOM 1408 N N . LEU B 1 49 ? -4.91 -15.852 -1.316 1 98.88 49 LEU B N 1
ATOM 1409 C CA . LEU B 1 49 ? -5.859 -16.359 -0.33 1 98.88 49 LEU B CA 1
ATOM 1410 C C . LEU B 1 49 ? -5.672 -17.844 -0.108 1 98.88 49 LEU B C 1
ATOM 1412 O O . LEU B 1 49 ? -5.016 -18.516 -0.907 1 98.88 49 LEU B O 1
ATOM 1416 N N . ARG B 1 50 ? -6.141 -18.344 0.958 1 98.62 50 ARG B N 1
ATOM 1417 C CA . ARG B 1 50 ? -6.098 -19.781 1.225 1 98.62 50 ARG B CA 1
ATOM 1418 C C . ARG B 1 50 ? -6.703 -20.562 0.069 1 98.62 50 ARG B C 1
ATOM 1420 O O . ARG B 1 50 ? -6.246 -21.672 -0.247 1 98.62 50 ARG B O 1
ATOM 1427 N N . SER B 1 51 ? -7.703 -20.047 -0.529 1 98.75 51 SER B N 1
ATOM 1428 C CA . SER B 1 51 ? -8.375 -20.703 -1.653 1 98.75 51 SER B CA 1
ATOM 1429 C C . SER B 1 51 ? -7.438 -20.844 -2.85 1 98.75 51 SER B C 1
ATOM 1431 O O . SER B 1 51 ? -7.523 -21.812 -3.604 1 98.75 51 SER B O 1
ATOM 1433 N N . ALA B 1 52 ? -6.57 -19.906 -3.062 1 98.88 52 ALA B N 1
ATOM 1434 C CA . ALA B 1 52 ? -5.59 -19.984 -4.141 1 98.88 52 ALA B CA 1
ATOM 1435 C C . ALA B 1 52 ? -4.637 -21.156 -3.936 1 98.88 52 ALA B C 1
ATOM 1437 O O . ALA B 1 52 ? -4.324 -21.875 -4.879 1 98.88 52 ALA B O 1
ATOM 1438 N N . ILE B 1 53 ? -4.242 -21.312 -2.736 1 98.62 53 ILE B N 1
ATOM 1439 C CA . ILE B 1 53 ? -3.357 -22.422 -2.379 1 98.62 53 ILE B CA 1
ATOM 1440 C C . ILE B 1 53 ? -4.066 -23.75 -2.619 1 98.62 53 ILE B C 1
ATOM 1442 O O . ILE B 1 53 ? -3.504 -24.656 -3.23 1 98.62 53 ILE B O 1
ATOM 1446 N N . ALA B 1 54 ? -5.246 -23.859 -2.17 1 98.62 54 ALA B N 1
ATOM 1447 C CA . ALA B 1 54 ? -6.027 -25.078 -2.291 1 98.62 54 ALA B CA 1
ATOM 1448 C C . ALA B 1 54 ? -6.199 -25.484 -3.754 1 98.62 54 ALA B C 1
ATOM 1450 O O . ALA B 1 54 ? -5.969 -26.641 -4.121 1 98.62 54 ALA B O 1
ATOM 1451 N N . VAL B 1 55 ? -6.512 -24.531 -4.57 1 98.56 55 VAL B N 1
ATOM 1452 C CA . VAL B 1 55 ? -6.867 -24.875 -5.945 1 98.56 55 VAL B CA 1
ATOM 1453 C C . VAL B 1 55 ? -5.602 -25.141 -6.754 1 98.56 55 VAL B C 1
ATOM 1455 O O . VAL B 1 55 ? -5.629 -25.922 -7.711 1 98.56 55 VAL B O 1
ATOM 1458 N N . THR B 1 56 ? -4.504 -24.5 -6.484 1 98.44 56 THR B N 1
ATOM 1459 C CA . THR B 1 56 ? -3.266 -24.688 -7.234 1 98.44 56 THR B CA 1
ATOM 1460 C C . THR B 1 56 ? -2.506 -25.922 -6.723 1 98.44 56 THR B C 1
ATOM 1462 O O . THR B 1 56 ? -1.678 -26.484 -7.438 1 98.44 56 THR B O 1
ATOM 1465 N N . GLY B 1 57 ? -2.719 -26.188 -5.457 1 98.44 57 GLY B N 1
ATOM 1466 C CA . GLY B 1 57 ? -1.99 -27.281 -4.836 1 98.44 57 GLY B CA 1
ATOM 1467 C C . GLY B 1 57 ? -0.551 -26.938 -4.508 1 98.44 57 GLY B C 1
ATOM 1468 O O . GLY B 1 57 ? 0.262 -27.828 -4.238 1 98.44 57 GLY B O 1
ATOM 1469 N N . LEU B 1 58 ? -0.2 -25.719 -4.652 1 98.38 58 LEU B N 1
ATOM 1470 C CA . LEU B 1 58 ? 1.154 -25.234 -4.387 1 98.38 58 LEU B CA 1
ATOM 1471 C C . LEU B 1 58 ? 1.26 -24.656 -2.984 1 98.38 58 LEU B C 1
ATOM 1473 O O . LEU B 1 58 ? 0.289 -24.094 -2.465 1 98.38 58 LEU B O 1
ATOM 1477 N N . ASP B 1 59 ? 2.396 -24.781 -2.367 1 98.44 59 ASP B N 1
ATOM 1478 C CA . ASP B 1 59 ? 2.59 -24.047 -1.127 1 98.44 59 ASP B CA 1
ATOM 1479 C C . ASP B 1 59 ? 2.848 -22.562 -1.409 1 98.44 59 ASP B C 1
ATOM 1481 O O . ASP B 1 59 ? 3.102 -22.188 -2.553 1 98.44 59 ASP B O 1
ATOM 1485 N N . ARG B 1 60 ? 2.779 -21.719 -0.426 1 98.19 60 ARG B N 1
ATOM 1486 C CA . ARG B 1 60 ? 2.828 -20.281 -0.566 1 98.19 60 ARG B CA 1
ATOM 1487 C C . ARG B 1 60 ? 4.109 -19.828 -1.27 1 98.19 60 ARG B C 1
ATOM 1489 O O . ARG B 1 60 ? 4.082 -18.938 -2.113 1 98.19 60 ARG B O 1
ATOM 1496 N N . LYS B 1 61 ? 5.301 -20.438 -0.945 1 98.75 61 LYS B N 1
ATOM 1497 C CA . LYS B 1 61 ? 6.578 -20.047 -1.537 1 98.75 61 LYS B CA 1
ATOM 1498 C C . LYS B 1 61 ? 6.652 -20.469 -3.004 1 98.75 61 LYS B C 1
ATOM 1500 O O . LYS B 1 61 ? 7.113 -19.703 -3.85 1 98.75 61 LYS B O 1
ATOM 1505 N N . THR B 1 62 ? 6.211 -21.672 -3.307 1 98.88 62 THR B N 1
ATOM 1506 C CA . THR B 1 62 ? 6.227 -22.172 -4.676 1 98.88 62 THR B CA 1
ATOM 1507 C C . THR B 1 62 ? 5.281 -21.375 -5.559 1 98.88 62 THR B C 1
ATOM 1509 O O . THR B 1 62 ? 5.602 -21.078 -6.715 1 98.88 62 THR B O 1
ATOM 1512 N N . LEU B 1 63 ? 4.133 -21.078 -5.016 1 98.88 63 LEU B N 1
ATOM 1513 C CA . LEU B 1 63 ? 3.182 -20.25 -5.754 1 98.88 63 LEU B CA 1
ATOM 1514 C C . LEU B 1 63 ? 3.793 -18.906 -6.094 1 98.88 63 LEU B C 1
ATOM 1516 O O . LEU B 1 63 ? 3.707 -18.453 -7.238 1 98.88 63 LEU B O 1
ATOM 1520 N N . ALA B 1 64 ? 4.426 -18.25 -5.133 1 98.94 64 ALA B N 1
ATOM 1521 C CA . ALA B 1 64 ? 5.059 -16.938 -5.34 1 98.94 64 ALA B CA 1
ATOM 1522 C C . ALA B 1 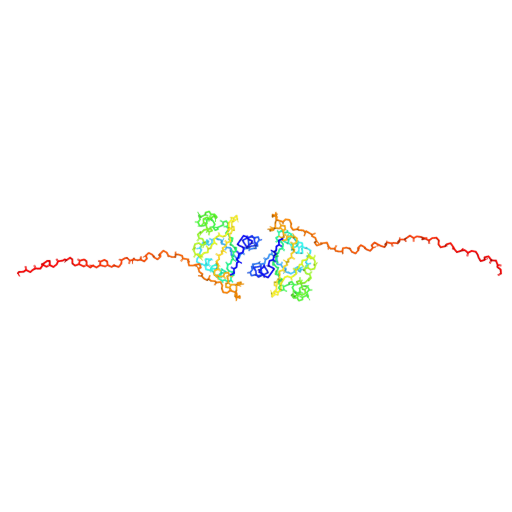64 ? 6.129 -17.016 -6.426 1 98.94 64 ALA B C 1
ATOM 1524 O O . ALA B 1 64 ? 6.203 -16.156 -7.297 1 98.94 64 ALA B O 1
ATOM 1525 N N . ARG B 1 65 ? 6.926 -18.047 -6.352 1 98.88 65 ARG B N 1
ATOM 1526 C CA . ARG B 1 65 ? 7.996 -18.234 -7.324 1 98.88 65 ARG B CA 1
ATOM 1527 C C . ARG B 1 65 ? 7.43 -18.438 -8.727 1 98.88 65 ARG B C 1
ATOM 1529 O O . ARG B 1 65 ? 7.961 -17.906 -9.703 1 98.88 65 ARG B O 1
ATOM 1536 N N . ARG B 1 66 ? 6.406 -19.234 -8.773 1 98.88 66 ARG B N 1
ATOM 1537 C CA . ARG B 1 66 ? 5.777 -19.5 -10.062 1 98.88 66 ARG B CA 1
ATOM 1538 C C . ARG B 1 66 ? 5.234 -18.219 -10.672 1 98.88 66 ARG B C 1
ATOM 1540 O O . ARG B 1 66 ? 5.414 -17.969 -11.867 1 98.88 66 ARG B O 1
ATOM 1547 N N . VAL B 1 67 ? 4.566 -17.406 -9.922 1 98.94 67 VAL B N 1
ATOM 1548 C CA . VAL B 1 67 ? 4.031 -16.141 -10.406 1 98.94 67 VAL B CA 1
ATOM 1549 C C . VAL B 1 67 ? 5.172 -15.258 -10.891 1 98.94 67 VAL B C 1
ATOM 1551 O O . VAL B 1 67 ? 5.09 -14.656 -11.969 1 98.94 67 VAL B O 1
ATOM 1554 N N . ALA B 1 68 ? 6.234 -15.125 -10.062 1 98.94 68 ALA B N 1
ATOM 1555 C CA . ALA B 1 68 ? 7.391 -14.312 -10.422 1 98.94 68 ALA B CA 1
ATOM 1556 C C . ALA B 1 68 ? 7.945 -14.727 -11.781 1 98.94 68 ALA B C 1
ATOM 1558 O O . ALA B 1 68 ? 8.281 -13.875 -12.609 1 98.94 68 ALA B O 1
ATOM 1559 N N . GLU B 1 69 ? 8.008 -16.031 -12 1 98.88 69 GLU B N 1
ATOM 1560 C CA . GLU B 1 69 ? 8.523 -16.562 -13.258 1 98.88 69 GLU B CA 1
ATOM 1561 C C . GLU B 1 69 ? 7.594 -16.219 -14.422 1 98.88 69 GLU B C 1
ATOM 1563 O O . GLU B 1 69 ? 8.055 -15.836 -15.492 1 98.88 69 GLU B O 1
ATOM 1568 N N . LEU B 1 70 ? 6.336 -16.344 -14.18 1 98.75 70 LEU B N 1
ATOM 1569 C CA . LEU B 1 70 ? 5.352 -16.125 -15.234 1 98.75 70 LEU B CA 1
ATOM 1570 C C . LEU B 1 70 ? 5.375 -14.672 -15.711 1 98.75 70 LEU B C 1
ATOM 1572 O O . LEU B 1 70 ? 5.102 -14.398 -16.875 1 98.75 70 LEU B O 1
ATOM 1576 N N . VAL B 1 71 ? 5.754 -13.75 -14.836 1 98.81 71 VAL B N 1
ATOM 1577 C CA . VAL B 1 71 ? 5.691 -12.336 -15.211 1 98.81 71 VAL B CA 1
ATOM 1578 C C . VAL B 1 71 ? 7.105 -11.766 -15.312 1 98.81 71 VAL B C 1
ATOM 1580 O O . VAL B 1 71 ? 7.289 -10.547 -15.367 1 98.81 71 VAL B O 1
ATOM 1583 N N . ASN B 1 72 ? 8.086 -12.641 -15.25 1 98.75 72 ASN B N 1
ATOM 1584 C CA . ASN B 1 72 ? 9.492 -12.258 -15.359 1 98.75 72 ASN B CA 1
ATOM 1585 C C . ASN B 1 72 ? 9.852 -11.156 -14.375 1 98.75 72 ASN B C 1
ATOM 1587 O O . ASN B 1 72 ? 10.422 -10.133 -14.758 1 98.75 72 ASN B O 1
ATOM 1591 N N . ALA B 1 73 ? 9.555 -11.375 -13.133 1 98.94 73 ALA B N 1
ATOM 1592 C CA . ALA B 1 73 ? 9.828 -10.414 -12.07 1 98.94 73 ALA B CA 1
ATOM 1593 C C . ALA B 1 73 ? 10.703 -11.031 -10.977 1 98.94 73 ALA B C 1
ATOM 1595 O O . ALA B 1 73 ? 10.742 -12.25 -10.828 1 98.94 73 ALA B O 1
ATOM 1596 N N . ARG B 1 74 ? 11.398 -10.203 -10.281 1 98.88 74 ARG B N 1
ATOM 1597 C CA . ARG B 1 74 ? 12.141 -10.641 -9.102 1 98.88 74 ARG B CA 1
ATOM 1598 C C . ARG B 1 74 ? 11.211 -10.797 -7.898 1 98.88 74 ARG B C 1
ATOM 1600 O O . ARG B 1 74 ? 10.344 -9.953 -7.664 1 98.88 74 ARG B O 1
ATOM 1607 N N . LEU B 1 75 ? 11.352 -11.852 -7.23 1 98.88 75 LEU B N 1
ATOM 1608 C CA . LEU B 1 75 ? 10.633 -12.086 -5.98 1 98.88 75 LEU B CA 1
ATOM 1609 C C . LEU B 1 75 ? 11.391 -11.492 -4.801 1 98.88 75 LEU B C 1
ATOM 1611 O O . LEU B 1 75 ? 12.398 -12.055 -4.355 1 98.88 75 LEU B O 1
ATOM 1615 N N . LEU B 1 76 ? 10.914 -10.383 -4.215 1 98.81 76 LEU B N 1
ATOM 1616 C CA . LEU B 1 76 ? 11.688 -9.656 -3.211 1 98.81 76 LEU B CA 1
ATOM 1617 C C . LEU B 1 76 ? 11.414 -10.211 -1.815 1 98.81 76 LEU B C 1
ATOM 1619 O O . LEU B 1 76 ? 12.266 -10.117 -0.929 1 98.81 76 LEU B O 1
ATOM 1623 N N . ASP B 1 77 ? 10.242 -10.719 -1.587 1 98.56 77 ASP B N 1
ATOM 1624 C CA . ASP B 1 77 ? 9.836 -11.133 -0.249 1 98.56 77 ASP B CA 1
ATOM 1625 C C . ASP B 1 77 ? 8.656 -12.102 -0.312 1 98.56 77 ASP B C 1
ATOM 1627 O O . ASP B 1 77 ? 7.832 -12.031 -1.226 1 98.56 77 ASP B O 1
ATOM 1631 N N . VAL B 1 78 ? 8.695 -13.039 0.54 1 98.75 78 VAL B N 1
ATOM 1632 C CA . VAL B 1 78 ? 7.539 -13.883 0.82 1 98.75 78 VAL B CA 1
ATOM 1633 C C . VAL B 1 78 ? 7.266 -13.906 2.322 1 98.75 78 VAL B C 1
ATOM 1635 O O . VAL B 1 78 ? 8.102 -14.367 3.104 1 98.75 78 VAL B O 1
ATOM 1638 N N . ARG B 1 79 ? 6.211 -13.383 2.67 1 98.19 79 ARG B N 1
ATOM 1639 C CA . ARG B 1 79 ? 5.801 -13.328 4.07 1 98.19 79 ARG B CA 1
ATOM 1640 C C . ARG B 1 79 ? 4.328 -13.695 4.227 1 98.19 79 ARG B C 1
ATOM 1642 O O . ARG B 1 79 ? 3.449 -12.977 3.744 1 98.19 79 ARG B O 1
ATOM 1649 N N . GLY B 1 80 ? 4.105 -14.883 4.984 1 98.12 80 GLY B N 1
ATOM 1650 C CA . GLY B 1 80 ? 2.738 -15.375 4.992 1 98.12 80 GLY B CA 1
ATOM 1651 C C . GLY B 1 80 ? 2.23 -15.75 3.615 1 98.12 80 GLY B C 1
ATOM 1652 O O . GLY B 1 80 ? 2.889 -16.5 2.887 1 98.12 80 GLY B O 1
ATOM 1653 N N . ARG B 1 81 ? 1.088 -15.219 3.26 1 98.69 81 ARG B N 1
ATOM 1654 C CA . ARG B 1 81 ? 0.512 -15.5 1.948 1 98.69 81 ARG B CA 1
ATOM 1655 C C . ARG B 1 81 ? 0.656 -14.297 1.019 1 98.69 81 ARG B C 1
ATOM 1657 O O . ARG B 1 81 ? -0.07 -14.18 0.029 1 98.69 81 ARG B O 1
ATOM 1664 N N . THR B 1 82 ? 1.539 -13.43 1.468 1 98.94 82 THR B N 1
ATOM 1665 C CA . THR B 1 82 ? 1.835 -12.266 0.631 1 98.94 82 THR B CA 1
ATOM 1666 C C . THR B 1 82 ? 3.262 -12.336 0.093 1 98.94 82 THR B C 1
ATOM 1668 O O . THR B 1 82 ? 4.129 -12.977 0.697 1 98.94 82 THR B O 1
ATOM 1671 N N . PHE B 1 83 ? 3.441 -11.688 -1.061 1 98.94 83 PHE B N 1
ATOM 1672 C CA . PHE B 1 83 ? 4.789 -11.586 -1.612 1 98.94 83 PHE B CA 1
ATOM 1673 C C . PHE B 1 83 ? 4.938 -10.32 -2.455 1 98.94 83 PHE B C 1
ATOM 1675 O O . PHE B 1 83 ? 3.943 -9.758 -2.912 1 98.94 83 PHE B O 1
ATOM 1682 N N . VAL B 1 84 ? 6.172 -9.844 -2.635 1 98.94 84 VAL B N 1
ATOM 1683 C CA . VAL B 1 84 ? 6.484 -8.609 -3.346 1 98.94 84 VAL B CA 1
ATOM 1684 C C . VAL B 1 84 ? 7.266 -8.93 -4.617 1 98.94 84 VAL B C 1
ATOM 1686 O O . VAL B 1 84 ? 8.258 -9.656 -4.574 1 98.94 84 VAL B O 1
ATOM 1689 N N . LEU B 1 85 ? 6.781 -8.398 -5.746 1 98.94 85 LEU B N 1
ATOM 1690 C CA . LEU B 1 85 ? 7.414 -8.547 -7.055 1 98.94 85 LEU B CA 1
ATOM 1691 C C . LEU B 1 85 ? 8.031 -7.227 -7.508 1 98.94 85 LEU B C 1
ATOM 1693 O O . LEU B 1 85 ? 7.465 -6.16 -7.273 1 98.94 85 LEU B O 1
ATOM 1697 N N . PHE B 1 86 ? 9.172 -7.363 -8.148 1 98.94 86 PHE B N 1
ATOM 1698 C CA . PHE B 1 86 ? 9.93 -6.195 -8.586 1 98.94 86 PHE B CA 1
ATOM 1699 C C . PHE B 1 86 ? 10.461 -6.395 -10 1 98.94 86 PHE B C 1
ATOM 1701 O O . PHE B 1 86 ? 10.992 -7.457 -10.32 1 98.94 86 PHE B O 1
ATOM 1708 N N . ARG B 1 87 ? 10.242 -5.391 -10.805 1 98.5 87 ARG B N 1
ATOM 1709 C CA . ARG B 1 87 ? 10.836 -5.332 -12.133 1 98.5 87 ARG B CA 1
ATOM 1710 C C . ARG B 1 87 ? 11.57 -4.012 -12.344 1 98.5 87 ARG B C 1
ATOM 1712 O O . ARG B 1 87 ? 10.945 -2.951 -12.414 1 98.5 87 ARG B O 1
ATOM 1719 N N . TYR B 1 88 ? 12.844 -4.086 -12.516 1 97.06 88 TYR B N 1
ATOM 1720 C CA . TYR B 1 88 ? 13.719 -2.92 -12.5 1 97.06 88 TYR B CA 1
ATOM 1721 C C . TYR B 1 88 ? 13.359 -1.949 -13.617 1 97.06 88 TYR B C 1
ATOM 1723 O O . TYR B 1 88 ? 13.211 -0.748 -13.375 1 97.06 88 TYR B O 1
ATOM 1731 N N . GLU B 1 89 ? 13.25 -2.436 -14.836 1 96.75 89 GLU B N 1
ATOM 1732 C CA . GLU B 1 89 ? 12.992 -1.566 -15.984 1 96.75 89 GLU B CA 1
ATOM 1733 C C . GLU B 1 89 ? 11.68 -0.807 -15.812 1 96.75 89 GLU B C 1
ATOM 1735 O O . GLU B 1 89 ? 11.609 0.394 -16.078 1 96.75 89 GLU B O 1
ATOM 1740 N N . ASP B 1 90 ? 10.68 -1.463 -15.32 1 98.12 90 ASP B N 1
ATOM 1741 C CA . ASP B 1 90 ? 9.375 -0.843 -15.094 1 98.12 90 ASP B CA 1
ATOM 1742 C C . ASP B 1 90 ? 9.438 0.149 -13.938 1 98.12 90 ASP B C 1
ATOM 1744 O O . ASP B 1 90 ? 8.812 1.211 -13.984 1 98.12 90 ASP B O 1
ATOM 1748 N N . TYR B 1 91 ? 10.211 -0.193 -12.93 1 97.56 91 TYR B N 1
ATOM 1749 C CA . TYR B 1 91 ? 10.391 0.69 -11.789 1 97.56 91 TYR B CA 1
ATOM 1750 C C . TYR B 1 91 ? 11.047 2 -12.203 1 97.56 91 TYR B C 1
ATOM 1752 O O . TYR B 1 91 ? 10.633 3.076 -11.766 1 97.56 91 TYR B O 1
ATOM 1760 N N . VAL B 1 92 ? 12.039 1.933 -13 1 95.38 92 VAL B N 1
ATOM 1761 C CA . VAL B 1 92 ? 12.75 3.113 -13.484 1 95.38 92 VAL B CA 1
ATOM 1762 C C . VAL B 1 92 ? 11.812 3.953 -14.359 1 95.38 92 VAL B C 1
ATOM 1764 O O . VAL B 1 92 ? 11.836 5.184 -14.297 1 95.38 92 VAL B O 1
ATOM 1767 N N . ARG B 1 93 ? 11.094 3.312 -15.133 1 94.69 93 ARG B N 1
ATOM 1768 C CA . ARG B 1 93 ? 10.133 4.016 -15.977 1 94.69 93 ARG B CA 1
ATOM 1769 C C . ARG B 1 93 ? 9.117 4.781 -15.133 1 94.69 93 ARG B C 1
ATOM 1771 O O . ARG B 1 93 ? 8.789 5.93 -15.43 1 94.69 93 ARG B O 1
ATOM 1778 N N . ALA B 1 94 ? 8.688 4.172 -14.07 1 95.19 94 ALA B N 1
ATOM 1779 C CA . ALA B 1 94 ? 7.629 4.723 -13.227 1 95.19 94 ALA B CA 1
ATOM 1780 C C . ALA B 1 94 ? 8.172 5.824 -12.32 1 95.19 94 ALA B C 1
ATOM 1782 O O . ALA B 1 94 ? 7.445 6.762 -11.977 1 95.19 94 ALA B O 1
ATOM 1783 N N . HIS B 1 95 ? 9.484 5.66 -11.961 1 92.56 95 HIS B N 1
ATOM 1784 C CA . HIS B 1 95 ? 10 6.531 -10.914 1 92.56 95 HIS B CA 1
ATOM 1785 C C . HIS B 1 95 ? 11.18 7.359 -11.414 1 92.56 95 HIS B C 1
ATOM 1787 O O . HIS B 1 95 ? 11.656 8.258 -10.719 1 92.56 95 HIS B O 1
ATOM 1793 N N . GLY B 1 96 ? 12 6.746 -12.492 1 77.81 96 GLY B N 1
ATOM 1794 C CA . GLY B 1 96 ? 13.242 7.32 -12.992 1 77.81 96 GLY B CA 1
ATOM 1795 C C . GLY B 1 96 ? 13.023 8.414 -14.016 1 77.81 96 GLY B C 1
ATOM 1796 O O . GLY B 1 96 ? 13.977 9.078 -14.438 1 77.81 96 GLY B O 1
ATOM 1797 N N . GLY B 1 97 ? 11.953 8.461 -14.805 1 60.09 97 GLY B N 1
ATOM 1798 C CA . GLY B 1 97 ? 11.984 9.266 -16.016 1 60.09 97 GLY B CA 1
ATOM 1799 C C . GLY B 1 97 ? 12.844 10.508 -15.883 1 60.09 97 GLY B C 1
ATOM 1800 O O . GLY B 1 97 ? 13.016 11.258 -16.844 1 60.09 97 GLY B O 1
ATOM 1801 N N . GLY B 1 98 ? 13.461 11.031 -14.852 1 50.47 98 GLY B N 1
ATOM 1802 C CA . GLY B 1 98 ? 14.445 11.969 -15.398 1 50.47 98 GLY B CA 1
ATOM 1803 C C . GLY B 1 98 ? 15.734 11.297 -15.812 1 50.47 98 GLY B C 1
ATOM 1804 O O . GLY B 1 98 ? 16.438 11.781 -16.719 1 50.47 98 GLY B O 1
ATOM 1805 N N . GLU B 1 99 ? 16.469 10.375 -15.047 1 45 99 GLU B N 1
ATOM 1806 C CA . GLU B 1 99 ? 17.75 9.836 -15.508 1 45 99 GLU B CA 1
ATOM 1807 C C . GLU B 1 99 ? 17.562 8.492 -16.203 1 45 99 GLU B C 1
ATOM 1809 O O . GLU B 1 99 ? 16.828 7.629 -15.711 1 45 99 GLU B O 1
ATOM 1814 N N . THR B 1 100 ? 17.422 8.406 -17.484 1 40.56 100 THR B N 1
ATOM 1815 C CA . THR B 1 100 ? 17.438 7.242 -18.359 1 40.56 100 THR B CA 1
ATOM 1816 C C . THR B 1 100 ? 18.422 6.195 -17.875 1 40.56 100 THR B C 1
ATOM 1818 O O . THR B 1 100 ? 19.625 6.457 -17.797 1 40.56 100 THR B O 1
ATOM 1821 N N . PRO B 1 101 ? 18.281 5.344 -17.031 1 37.25 101 PRO B N 1
ATOM 1822 C CA . PRO B 1 101 ? 19.281 4.309 -16.781 1 37.25 101 PRO B CA 1
ATOM 1823 C C . PRO B 1 101 ? 19.75 3.611 -18.047 1 37.25 101 PRO B C 1
ATOM 1825 O O . PRO B 1 101 ? 19.031 3.621 -19.062 1 37.25 101 PRO B O 1
ATOM 1828 N N . ASN B 1 102 ? 21.078 3.34 -18.25 1 35.09 102 ASN B N 1
ATOM 1829 C CA . ASN B 1 102 ? 21.703 2.465 -19.234 1 35.09 102 ASN B CA 1
ATOM 1830 C C . ASN B 1 102 ? 21.109 1.063 -19.203 1 35.09 102 ASN B C 1
ATOM 1832 O O . ASN B 1 102 ? 21.047 0.431 -18.141 1 35.09 102 ASN B O 1
ATOM 1836 N N . SER B 1 103 ? 20.016 0.808 -19.859 1 36.09 103 SER B N 1
ATOM 1837 C CA . SER B 1 103 ? 19.484 -0.517 -20.172 1 36.09 103 SER B CA 1
ATOM 1838 C C . SER B 1 103 ? 20.609 -1.488 -20.531 1 36.09 103 SER B C 1
ATOM 1840 O O . SER B 1 103 ? 20.766 -1.857 -21.688 1 36.09 103 SER B O 1
ATOM 1842 N N . GLY B 1 104 ? 21.797 -1.31 -20.062 1 33.22 104 GLY B N 1
ATOM 1843 C CA . GLY B 1 104 ? 22.766 -2.314 -20.484 1 33.22 104 GLY B CA 1
ATOM 1844 C C . GLY B 1 104 ? 22.406 -3.713 -20.016 1 33.22 104 GLY B C 1
ATOM 1845 O O . GLY B 1 104 ? 23.266 -4.605 -20.016 1 33.22 104 GLY B O 1
ATOM 1846 N N . TYR B 1 105 ? 21.375 -3.93 -19.297 1 32.09 105 TYR B N 1
ATOM 1847 C CA . TYR B 1 105 ? 21.312 -5.371 -19.062 1 32.09 105 TYR B CA 1
ATOM 1848 C C . TYR B 1 105 ? 21.141 -6.129 -20.375 1 32.09 105 TYR B C 1
ATOM 1850 O O . TYR B 1 105 ? 20.078 -6.105 -20.984 1 32.09 105 TYR B O 1
ATOM 1858 N N . LYS B 1 106 ? 22 -6.066 -21.234 1 30.28 106 LYS B N 1
ATOM 1859 C CA . LYS B 1 106 ? 22.094 -6.969 -22.375 1 30.28 106 LYS B CA 1
ATOM 1860 C C . LYS B 1 106 ? 21.828 -8.414 -21.953 1 30.28 106 LYS B C 1
ATOM 1862 O O . LYS B 1 106 ? 22.516 -8.938 -21.062 1 30.28 106 LYS B O 1
ATOM 1867 N N . ALA B 1 107 ? 20.609 -8.906 -21.875 1 25.77 107 ALA B N 1
ATOM 1868 C CA . ALA B 1 107 ? 20.469 -10.352 -22 1 25.77 107 ALA B CA 1
ATOM 1869 C C . ALA B 1 107 ? 21.484 -10.914 -23 1 25.77 107 ALA B C 1
ATOM 1871 O O . ALA B 1 107 ? 21.531 -10.477 -24.156 1 25.77 107 ALA B O 1
ATOM 1872 N N . ARG B 1 108 ? 22.703 -11.312 -22.625 1 29.53 108 ARG B N 1
ATOM 1873 C CA . ARG B 1 108 ? 23.688 -12.055 -23.406 1 29.53 108 ARG B CA 1
ATOM 1874 C C . ARG B 1 108 ? 23.016 -13.102 -24.281 1 29.53 108 ARG B C 1
ATOM 1876 O O . ARG B 1 108 ? 22.5 -14.102 -23.781 1 29.53 108 ARG B O 1
ATOM 1883 N N . GLY B 1 109 ? 22.078 -12.734 -25.172 1 24.38 109 GLY B N 1
ATOM 1884 C CA . GLY B 1 109 ? 21.734 -13.648 -26.25 1 24.38 109 GLY B CA 1
ATOM 1885 C C . GLY B 1 109 ? 22.953 -14.336 -26.859 1 24.38 109 GLY B C 1
ATOM 1886 O O . GLY B 1 109 ? 24.016 -13.719 -27 1 24.38 109 GLY B O 1
ATOM 1887 N N . VAL B 1 110 ? 23.188 -15.656 -26.594 1 28.8 110 VAL B N 1
ATOM 1888 C CA . VAL B 1 110 ? 24.188 -16.609 -27.094 1 28.8 110 VAL B CA 1
ATOM 1889 C C . VAL B 1 110 ? 24.344 -16.453 -28.594 1 28.8 110 VAL B C 1
ATOM 1891 O O . VAL B 1 110 ? 23.375 -16.609 -29.344 1 28.8 110 VAL B O 1
ATOM 1894 N N . SER B 1 111 ? 24.906 -15.43 -29.016 1 25.58 111 SER B N 1
ATOM 1895 C CA . SER B 1 111 ? 25.266 -15.305 -30.422 1 25.58 111 SER B CA 1
ATOM 1896 C C . SER B 1 111 ? 26.188 -16.438 -30.844 1 25.58 111 SER B C 1
ATOM 1898 O O . SER B 1 111 ? 27.328 -16.531 -30.391 1 25.58 111 SER B O 1
ATOM 1900 N N . GLY B 1 112 ? 25.703 -17.703 -30.812 1 24.73 112 GLY B N 1
ATOM 1901 C CA . GLY B 1 112 ? 26.422 -18.812 -31.406 1 24.73 112 GLY B CA 1
ATOM 1902 C C . GLY B 1 112 ? 26.969 -18.484 -32.781 1 24.73 112 GLY B C 1
ATOM 1903 O O . GLY B 1 112 ? 26.609 -19.141 -33.781 1 24.73 112 GLY B O 1
ATOM 1904 N N . GLY B 1 113 ? 27.281 -17.297 -33.062 1 23.19 113 GLY B N 1
ATOM 1905 C CA . GLY B 1 113 ? 27.734 -17.125 -34.438 1 23.19 113 GLY B CA 1
ATOM 1906 C C . GLY B 1 113 ? 28.953 -17.969 -34.781 1 23.19 113 GLY B C 1
ATOM 1907 O O . GLY B 1 113 ? 29.969 -17.922 -34.094 1 23.19 113 GLY B O 1
ATOM 1908 N N . GLU B 1 114 ? 28.703 -19.266 -35.188 1 24.08 114 GLU B N 1
ATOM 1909 C CA . GLU B 1 114 ? 29.625 -20.203 -35.812 1 24.08 114 GLU B CA 1
ATOM 1910 C C . GLU B 1 114 ? 30.484 -19.531 -36.875 1 24.08 114 GLU B C 1
ATOM 1912 O O . GLU B 1 114 ? 29.969 -18.953 -37.812 1 24.08 114 GLU B O 1
ATOM 1917 N N . ARG B 1 115 ? 31.469 -18.812 -36.469 1 25.02 115 ARG B N 1
ATOM 1918 C CA . ARG B 1 115 ? 32.5 -18.312 -37.375 1 25.02 115 ARG B CA 1
ATOM 1919 C C . ARG B 1 115 ? 33.062 -19.438 -38.219 1 25.02 115 ARG B C 1
ATOM 1921 O O . ARG B 1 115 ? 33.844 -20.25 -37.75 1 25.02 115 ARG B O 1
ATOM 1928 N N . ALA B 1 116 ? 32.25 -20.234 -38.938 1 26.83 116 ALA B N 1
ATOM 1929 C CA . ALA B 1 116 ? 32.75 -21.234 -39.875 1 26.83 116 ALA B CA 1
ATOM 1930 C C . ALA B 1 116 ? 33.812 -20.641 -40.812 1 26.83 116 ALA B C 1
ATOM 1932 O O . ALA B 1 116 ? 33.5 -19.844 -41.688 1 26.83 116 ALA B O 1
ATOM 1933 N N . GLY B 1 117 ? 34.844 -19.953 -40.188 1 23.88 117 GLY B N 1
ATOM 1934 C CA . GLY B 1 117 ? 35.875 -19.391 -41.062 1 23.88 117 GLY B CA 1
ATOM 1935 C C . GLY B 1 117 ? 36.281 -20.328 -42.188 1 23.88 117 GLY B C 1
ATOM 1936 O O . GLY B 1 117 ? 35.906 -21.516 -42.188 1 23.88 117 GLY B O 1
ATOM 1937 N N . ARG B 1 118 ? 37.469 -19.953 -43 1 27.56 118 ARG B N 1
ATOM 1938 C CA . ARG B 1 118 ? 38.031 -19.953 -44.344 1 27.56 118 ARG B CA 1
ATOM 1939 C C . ARG B 1 118 ? 38.625 -21.312 -44.688 1 27.56 118 ARG B C 1
ATOM 1941 O O . ARG B 1 118 ? 39.156 -22 -43.812 1 27.56 118 ARG B O 1
ATOM 1948 N N . ARG B 1 119 ? 38.406 -21.797 -45.906 1 30.88 119 ARG B N 1
ATOM 1949 C CA . ARG B 1 119 ? 38.531 -22.938 -46.812 1 30.88 119 ARG B CA 1
ATOM 1950 C C . ARG B 1 119 ? 40 -23.25 -47.125 1 30.88 119 ARG B C 1
ATOM 1952 O O . ARG B 1 119 ? 40.281 -23.984 -48.062 1 30.88 119 ARG B O 1
ATOM 1959 N N . TRP B 1 120 ? 40.969 -22.812 -46.375 1 32.09 120 TRP B N 1
ATOM 1960 C CA . TRP B 1 120 ? 42.219 -22.766 -47.156 1 32.09 120 TRP B CA 1
ATOM 1961 C C . TRP B 1 120 ? 42.562 -24.156 -47.688 1 32.09 120 TRP B C 1
ATOM 1963 O O . TRP B 1 120 ? 42.312 -25.172 -47.062 1 32.09 120 TRP B O 1
ATOM 1973 N N . SER B 1 121 ? 42.75 -24.281 -49.062 1 29.78 121 SER B N 1
ATOM 1974 C CA . SER B 1 121 ? 43.031 -25.172 -50.188 1 29.78 121 SER B CA 1
ATOM 1975 C C . SER B 1 121 ? 44.375 -25.922 -50 1 29.78 121 SER B C 1
ATOM 1977 O O . SER B 1 121 ? 45.438 -25.297 -49.938 1 29.78 121 SER B O 1
ATOM 1979 N N . GLN B 1 122 ? 44.406 -26.828 -49.031 1 28.48 122 GLN B N 1
ATOM 1980 C CA . GLN B 1 122 ? 45.594 -27.641 -48.812 1 28.48 122 GLN B CA 1
ATOM 1981 C C . GLN B 1 122 ? 46.062 -28.312 -50.125 1 28.48 122 GLN B C 1
ATOM 1983 O O . GLN B 1 122 ? 45.281 -29.078 -50.719 1 28.48 122 GLN B O 1
ATOM 1988 N N . ARG B 1 123 ? 46.938 -27.719 -50.812 1 35.66 123 ARG B N 1
ATOM 1989 C CA . ARG B 1 123 ? 47.688 -28.094 -52.031 1 35.66 123 ARG B CA 1
ATOM 1990 C C . ARG B 1 123 ? 48.406 -29.422 -51.812 1 35.66 123 ARG B C 1
ATOM 1992 O O . ARG B 1 123 ? 49.375 -29.5 -51.031 1 35.66 123 ARG B O 1
ATOM 1999 N N . LEU B 1 124 ? 47.75 -30.547 -51.688 1 30.59 124 LEU B N 1
ATOM 2000 C CA . LEU B 1 124 ? 48.438 -31.828 -51.531 1 30.59 124 LEU B CA 1
ATOM 2001 C C . LEU B 1 124 ? 49.375 -32.062 -52.719 1 30.59 124 LEU B C 1
ATOM 2003 O O . LEU B 1 124 ? 48.938 -32.188 -53.844 1 30.59 124 LEU B O 1
ATOM 2007 N N . ARG B 1 125 ? 50.531 -31.516 -52.688 1 37.28 125 ARG B N 1
ATOM 2008 C CA . ARG B 1 125 ? 51.625 -31.703 -53.625 1 37.28 125 ARG B CA 1
ATOM 2009 C C . ARG B 1 125 ? 51.938 -33.188 -53.844 1 37.28 125 ARG B C 1
ATOM 2011 O O . ARG B 1 125 ? 51.875 -33.969 -52.906 1 37.28 125 ARG B O 1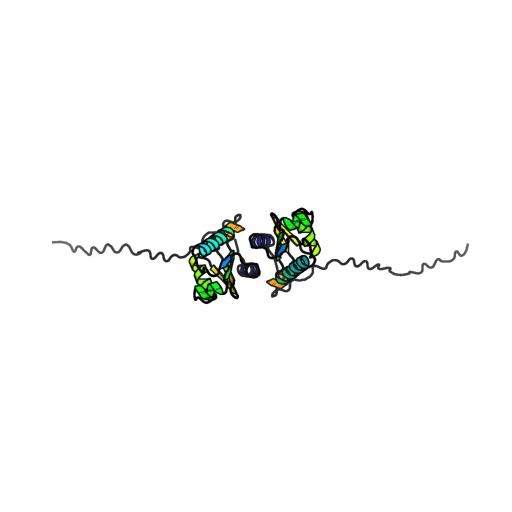
ATOM 2018 N N . TYR B 1 126 ? 52 -33.625 -55.219 1 38.94 126 TYR B N 1
ATOM 2019 C CA . TYR B 1 126 ? 52.25 -34.812 -56.031 1 38.94 126 TYR B CA 1
ATOM 2020 C C . TYR B 1 126 ? 53.594 -35.438 -55.688 1 38.94 126 TYR B C 1
ATOM 2022 O O . TYR B 1 126 ? 54.594 -34.75 -55.531 1 38.94 126 TYR B O 1
ATOM 2030 N N . PRO B 1 127 ? 53.594 -36.562 -55.25 1 37.94 127 PRO B N 1
ATOM 2031 C CA . PRO B 1 127 ? 54.75 -37.375 -54.875 1 37.94 127 PRO B CA 1
ATOM 2032 C C . PRO B 1 127 ? 55.719 -37.594 -56.031 1 37.94 127 PRO B C 1
ATOM 2034 O O . PRO B 1 127 ? 55.344 -38.188 -57.062 1 37.94 127 PRO B O 1
ATOM 2037 N N . ARG B 1 128 ? 56.438 -36.5 -56.5 1 30.41 128 ARG B N 1
ATOM 2038 C CA . ARG B 1 128 ? 57.375 -36.781 -57.594 1 30.41 128 ARG B CA 1
ATOM 2039 C C . ARG B 1 128 ? 58.062 -38.125 -57.406 1 30.41 128 ARG B C 1
ATOM 2041 O O . ARG B 1 128 ? 57.969 -38.719 -56.312 1 30.41 128 ARG B O 1
ATOM 2048 N N . THR B 1 129 ? 59.406 -37.844 -57.406 1 30.95 129 THR B N 1
ATOM 2049 C CA . THR B 1 129 ? 60.594 -38.219 -58.125 1 30.95 129 THR B CA 1
ATOM 2050 C C . THR B 1 129 ? 61.188 -39.5 -57.531 1 30.95 129 THR B C 1
ATOM 2052 O O . THR B 1 129 ? 61.469 -40.469 -58.25 1 30.95 129 THR B O 1
ATOM 2055 N N . SER B 1 130 ? 62.438 -39.344 -56.812 1 30.44 130 SER B N 1
ATOM 2056 C CA . SER B 1 130 ? 63.656 -40.188 -56.938 1 30.44 130 SER B CA 1
ATOM 2057 C C . SER B 1 130 ? 63.469 -41.5 -56.188 1 30.44 130 SER B C 1
ATOM 2059 O O . SER B 1 130 ? 62.844 -41.562 -55.125 1 30.44 130 SER B O 1
#

Radius of gyration: 31.22 Å; Cα contacts (8 Å, |Δi|>4): 358; chains: 2; bounding box: 84×104×118 Å

Solvent-accessible surface area (backbone atoms only — not comparable to full-atom values): 15481 Å² total; per-residue (Å²): 107,92,75,64,61,70,61,50,47,52,56,46,65,75,45,48,58,68,44,76,32,38,72,72,32,90,34,70,69,55,53,50,50,52,45,52,51,31,59,59,51,8,53,45,24,36,31,45,38,72,49,15,34,65,67,64,69,41,56,62,68,57,44,51,51,50,52,22,60,76,60,72,33,46,74,76,45,76,56,86,48,31,34,32,40,37,32,69,73,29,28,38,60,57,72,22,75,81,55,79,53,82,77,68,78,64,78,76,68,82,72,76,66,86,69,94,80,68,91,69,69,85,70,80,83,72,84,83,80,132,118,91,75,65,60,70,60,50,47,52,56,45,66,76,43,49,59,70,44,75,33,37,70,71,30,91,33,72,70,54,51,49,49,53,46,51,50,30,58,60,50,8,54,44,24,36,32,46,38,72,48,17,34,65,66,63,69,40,54,61,68,58,45,52,51,51,52,22,60,76,62,71,33,44,73,75,46,78,56,85,49,31,35,32,39,36,33,69,72,29,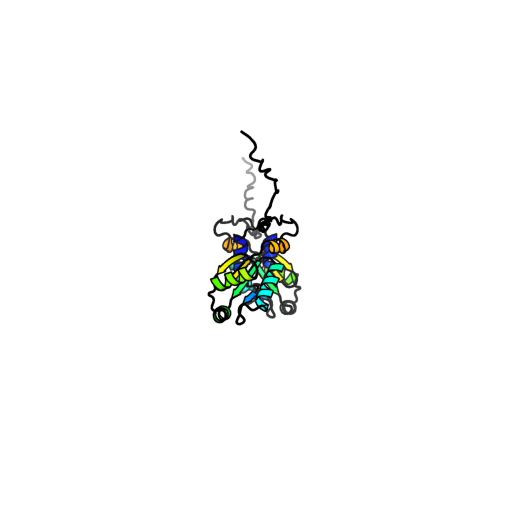27,37,61,56,74,27,73,82,63,77,58,82,78,64,77,63,77,80,68,80,73,74,73,74,75,79,74,86,76,82,78,79,78,79,78,75,83,80,81,132

pLDDT: mean 80.43, std 29.09, range [23.19, 99.0]

Foldseek 3Di:
DDDPLVVVQVVQVPDDFPAEAAQVAPDPVRLVSVLVVCLQAQKGKYFYDPNNCVNVVDDLVVSQVVSCVSNVWDWSDDDDNMTMTGDDVSNCVNPVVVDPPPPPPPPVPVCVPPDDDDPPDCPDDDDDDD/DDDPLVVVQVVQVPDDFPAEAAQVAPDPVRLVSVLVVCLQAQKGKYFYDPNNCVNVVDDLVVSQVVSCVSNVWDWSDDDDNMTMTGDDVSNCVNPVVVDPPPPPPPPPPPCVVPCVDDDPDPPPDDPDDD